Protein AF-A0ABD5SQG0-F1 (afdb_monomer_lite)

pLDDT: mean 81.78, std 10.84, range [42.0, 94.12]

Organism: NCBI:txid1930624

InterPro domains:
  IPR010879 Domain of unknown function DUF1508 [PF07411] (49-94)
  IPR010879 Domain of unknown function DUF1508 [PF07411] (221-265)
  IPR036913 YegP-like superfamily [SSF160113] (40-99)
  IPR036913 YegP-like superfamily [SSF160113] (99-151)
  IPR036913 YegP-like superfamily [SSF160113] (158-212)
  IPR036913 YegP-like superfamily [SSF160113] (220-271)

Sequence (294 aa):
DRDVVAASTEPHADAETATTAIERVRQQASEAELIEFENAAFQVYEADSGEWRWRLIDEDGNVLADSGEEHTSRGEAAEAMMTLKEQAPDAELLEIETAAFELFVNEDDEWGWRLIDESGKLVAEDPATHPTRGAARQAMNRLLEYLDSDVRTMDRAIFQTYATEDWHWRFVMPSGDTVAVDGEDHPTRDELVDGLDNVRDAAATARRSTIGDVSVQLYGNGEWHFRLLDRDRAEIADSTVSYSDREAATDGVDALTAHAPDAPIFAIEDAVIRLDGDGWSWELVDRDREVLAE

Structure (mmCIF, N/CA/C/O backbone):
data_AF-A0ABD5SQG0-F1
#
_entry.id   AF-A0ABD5SQG0-F1
#
loop_
_atom_site.group_PDB
_atom_site.id
_atom_site.type_symbol
_atom_site.label_atom_id
_atom_site.label_alt_id
_atom_site.label_comp_id
_atom_site.label_asym_id
_atom_site.label_entity_id
_atom_site.label_seq_id
_atom_site.pdbx_PDB_ins_code
_atom_site.Cartn_x
_atom_site.Cartn_y
_atom_site.Cartn_z
_atom_site.occupancy
_atom_site.B_iso_or_equiv
_atom_site.auth_seq_id
_atom_site.auth_comp_id
_atom_site.auth_asym_id
_atom_site.auth_atom_id
_atom_site.pdbx_PDB_model_num
ATOM 1 N N . ASP A 1 1 ? -39.134 -41.083 27.429 1.00 52.69 1 ASP A N 1
ATOM 2 C CA . ASP A 1 1 ? -37.936 -40.233 27.328 1.00 52.69 1 ASP A CA 1
ATOM 3 C C . ASP A 1 1 ? -37.284 -40.049 28.681 1.00 52.69 1 ASP A C 1
ATOM 5 O O . ASP A 1 1 ? -37.988 -40.072 29.685 1.00 52.69 1 ASP A O 1
ATOM 9 N N . ARG A 1 2 ? -35.953 -39.952 28.721 1.00 67.69 2 ARG A N 1
ATOM 10 C CA . ARG A 1 2 ? -35.208 -39.511 29.906 1.00 67.69 2 ARG A CA 1
ATOM 11 C C . ARG A 1 2 ? -34.741 -38.094 29.619 1.00 67.69 2 ARG A C 1
ATOM 13 O O . ARG A 1 2 ? -33.992 -37.913 28.666 1.00 67.69 2 ARG A O 1
ATOM 20 N N . ASP A 1 3 ? -35.208 -37.144 30.416 1.00 67.81 3 ASP A N 1
ATOM 21 C CA . ASP A 1 3 ? -34.791 -35.752 30.312 1.00 67.81 3 ASP A CA 1
ATOM 22 C C . ASP A 1 3 ? -33.579 -35.519 31.221 1.00 67.81 3 ASP A C 1
ATOM 24 O O . ASP A 1 3 ? -33.587 -35.915 32.393 1.00 67.81 3 ASP A O 1
ATOM 28 N N . VAL A 1 4 ? -32.502 -34.976 30.660 1.00 67.75 4 VAL A N 1
ATOM 29 C CA . VAL A 1 4 ? -31.249 -34.737 31.384 1.00 67.75 4 VAL A CA 1
ATOM 30 C C . VAL A 1 4 ? -31.318 -33.332 31.964 1.00 67.75 4 VAL A C 1
ATOM 32 O O . VAL A 1 4 ? -31.156 -32.355 31.248 1.00 67.75 4 VAL A O 1
ATOM 35 N N . VAL A 1 5 ? -31.554 -33.243 33.272 1.00 67.25 5 VAL A N 1
ATOM 36 C CA . VAL A 1 5 ? -31.735 -31.963 33.981 1.00 67.25 5 VAL A CA 1
ATOM 37 C C . VAL A 1 5 ? -30.421 -31.270 34.367 1.00 67.25 5 VAL A C 1
ATOM 39 O O . VAL A 1 5 ? -30.429 -30.085 34.672 1.00 67.25 5 VAL A O 1
ATOM 42 N N . ALA A 1 6 ? -29.301 -32.002 34.372 1.00 61.09 6 ALA A N 1
ATOM 43 C CA . ALA A 1 6 ? -27.949 -31.483 34.581 1.00 61.09 6 ALA A CA 1
ATOM 44 C C . ALA A 1 6 ? -26.910 -32.529 34.141 1.00 61.09 6 ALA A C 1
ATOM 46 O O . ALA A 1 6 ? -27.158 -33.736 34.237 1.00 61.09 6 ALA A O 1
ATOM 47 N N . ALA A 1 7 ? -25.740 -32.071 33.699 1.00 74.69 7 ALA A N 1
ATOM 48 C CA . ALA A 1 7 ? -24.591 -32.905 33.356 1.00 74.69 7 ALA A CA 1
ATOM 49 C C . ALA A 1 7 ? -23.310 -32.312 33.962 1.00 74.69 7 ALA A C 1
ATOM 51 O O . ALA A 1 7 ? -23.253 -31.114 34.230 1.00 74.69 7 ALA A O 1
ATOM 52 N N . SER A 1 8 ? -22.294 -33.150 34.183 1.00 73.19 8 SER A N 1
ATOM 53 C CA . SER A 1 8 ? -20.970 -32.664 34.588 1.00 73.19 8 SER A CA 1
ATOM 54 C C . SER A 1 8 ? -20.347 -31.829 33.467 1.00 73.19 8 SER A C 1
ATOM 56 O O . SER A 1 8 ? -20.465 -32.192 32.295 1.00 73.19 8 SER A O 1
ATOM 58 N N . THR A 1 9 ? -19.661 -30.746 33.826 1.00 76.06 9 THR A N 1
ATOM 59 C CA . THR A 1 9 ? -18.877 -29.912 32.900 1.00 76.06 9 THR A CA 1
ATOM 60 C C . THR A 1 9 ? -17.565 -30.573 32.482 1.00 76.06 9 THR A C 1
ATOM 62 O O . THR A 1 9 ? -16.958 -30.165 31.497 1.00 76.06 9 THR A O 1
ATOM 65 N N . GLU A 1 10 ? -17.136 -31.614 33.198 1.00 71.50 10 GLU A N 1
ATOM 66 C CA . GLU A 1 10 ? -15.884 -32.328 32.955 1.00 71.50 10 GLU A CA 1
ATOM 67 C C . GLU A 1 10 ? -16.042 -33.857 33.099 1.00 71.50 10 GLU A C 1
ATOM 69 O O . GLU A 1 10 ? -16.872 -34.343 33.879 1.00 71.50 10 GLU A O 1
ATOM 74 N N . PRO A 1 11 ? -15.265 -34.656 32.346 1.00 77.62 11 PRO A N 1
ATOM 75 C CA . PRO A 1 11 ? -15.256 -36.107 32.484 1.00 77.62 11 PRO A CA 1
ATOM 76 C C . PRO A 1 11 ? -14.489 -36.550 33.740 1.00 77.62 11 PRO A C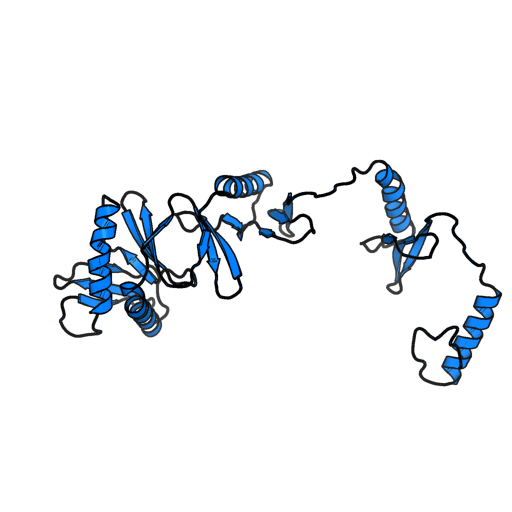 1
ATOM 78 O O . PRO A 1 11 ? -13.413 -36.042 34.038 1.00 77.62 11 PRO A O 1
ATOM 81 N N . HIS A 1 12 ? -14.998 -37.565 34.441 1.00 84.69 12 HIS A N 1
ATOM 82 C CA . HIS A 1 12 ? -14.337 -38.143 35.618 1.00 84.69 12 HIS A CA 1
ATOM 83 C C . HIS A 1 12 ? -13.641 -39.466 35.280 1.00 84.69 12 HIS A C 1
ATOM 85 O O . HIS A 1 12 ? -14.155 -40.264 34.495 1.00 84.69 12 HIS A O 1
ATOM 91 N N . ALA A 1 13 ? -12.481 -39.710 35.896 1.00 84.50 13 ALA A N 1
ATOM 92 C CA . ALA A 1 13 ? -11.639 -40.872 35.605 1.00 84.50 13 ALA A CA 1
ATOM 93 C C . ALA A 1 13 ? -12.260 -42.214 36.043 1.00 84.50 13 ALA A C 1
ATOM 95 O O . ALA A 1 13 ? -12.009 -43.245 35.417 1.00 84.50 13 ALA A O 1
ATOM 96 N N . ASP A 1 14 ? -13.083 -42.205 37.096 1.00 87.06 14 ASP A N 1
ATOM 97 C CA . ASP A 1 14 ? -13.726 -43.391 37.658 1.00 87.06 14 ASP A CA 1
ATOM 98 C C . ASP A 1 14 ? -15.042 -43.058 38.388 1.00 87.06 14 ASP A C 1
ATOM 100 O O . ASP A 1 14 ? -15.415 -41.900 38.601 1.00 87.06 14 ASP A O 1
ATOM 104 N N . ALA A 1 15 ? -15.778 -44.113 38.747 1.00 85.06 15 ALA A N 1
ATOM 105 C CA . ALA A 1 15 ? -17.083 -44.008 39.393 1.00 85.06 15 ALA A CA 1
ATOM 106 C C . ALA A 1 15 ? -17.014 -43.430 40.816 1.00 85.06 15 ALA A C 1
ATOM 108 O O . ALA A 1 15 ? -17.992 -42.838 41.274 1.00 85.06 15 ALA A O 1
ATOM 109 N N . GLU A 1 16 ? -15.891 -43.598 41.515 1.00 87.38 16 GLU A N 1
ATOM 110 C CA . GLU A 1 16 ? -15.698 -43.062 42.863 1.00 87.38 16 GLU A CA 1
ATOM 111 C C . GLU A 1 16 ? -15.591 -41.535 42.796 1.00 87.38 16 GLU A C 1
ATOM 113 O O . GLU A 1 16 ? -16.371 -40.837 43.442 1.00 87.38 16 GLU A O 1
ATOM 118 N N . THR A 1 17 ? -14.753 -41.026 41.891 1.00 82.56 17 THR A N 1
ATOM 119 C CA . THR A 1 17 ? -14.593 -39.595 41.597 1.00 82.56 17 THR A CA 1
ATOM 120 C C . THR A 1 17 ? -15.914 -38.952 41.170 1.00 82.56 17 THR A C 1
ATOM 122 O O . THR A 1 17 ? -16.293 -37.900 41.687 1.00 82.56 17 THR A O 1
ATOM 125 N N . ALA A 1 18 ? -16.665 -39.608 40.277 1.00 83.50 18 ALA A N 1
ATOM 126 C CA . ALA A 1 18 ? -17.986 -39.133 39.867 1.00 83.50 18 ALA A CA 1
ATOM 127 C C . ALA A 1 18 ? -18.987 -39.106 41.038 1.00 83.50 18 ALA A C 1
ATOM 129 O O . ALA A 1 18 ? -19.800 -38.189 41.143 1.00 83.50 18 ALA A O 1
ATOM 130 N N . THR A 1 19 ? -18.923 -40.085 41.946 1.00 86.00 19 THR A N 1
ATOM 131 C CA . THR A 1 19 ? -19.791 -40.129 43.133 1.00 86.00 19 THR A CA 1
ATOM 132 C C . THR A 1 19 ? -19.466 -38.986 44.091 1.00 86.00 19 THR A C 1
ATOM 134 O O . THR A 1 19 ? -20.381 -38.297 44.537 1.00 86.00 19 THR A O 1
ATOM 137 N N . THR A 1 20 ? -18.183 -38.712 44.340 1.00 83.12 20 THR A N 1
ATOM 138 C CA . THR A 1 20 ? -17.747 -37.567 45.153 1.00 83.12 20 THR A CA 1
ATOM 139 C C . THR A 1 20 ? -18.192 -36.235 44.547 1.00 83.12 20 THR A C 1
ATOM 141 O O . THR A 1 20 ? -18.667 -35.362 45.275 1.00 83.12 20 THR A O 1
ATOM 144 N N . ALA A 1 21 ? -18.105 -36.077 43.222 1.00 74.44 21 ALA A N 1
ATOM 145 C CA . ALA A 1 21 ? -18.602 -34.885 42.535 1.00 74.44 21 ALA A CA 1
ATOM 146 C C . ALA A 1 21 ? -20.120 -34.706 42.733 1.00 74.44 21 ALA A C 1
ATOM 148 O O . ALA A 1 21 ? -20.575 -33.614 43.073 1.00 74.44 21 ALA A O 1
ATOM 149 N N . ILE A 1 22 ? -20.905 -35.784 42.618 1.00 84.69 22 ILE A N 1
ATOM 150 C CA . ILE A 1 22 ? -22.359 -35.755 42.851 1.00 84.69 22 ILE A CA 1
ATOM 151 C C . ILE A 1 22 ? -22.694 -35.428 44.312 1.00 84.69 22 ILE A C 1
ATOM 153 O O . ILE A 1 22 ? -23.625 -34.664 44.567 1.00 84.69 22 ILE A O 1
ATOM 157 N N . GLU A 1 23 ? -21.972 -35.994 45.281 1.00 80.25 23 GLU A N 1
ATOM 158 C CA . GLU A 1 23 ? -22.171 -35.692 46.705 1.00 80.25 23 GLU A CA 1
ATOM 159 C C . GLU A 1 23 ? -21.879 -34.223 47.014 1.00 80.25 23 GLU A C 1
ATOM 161 O O . GLU A 1 23 ? -22.656 -33.581 47.722 1.00 80.25 23 GLU A O 1
ATOM 166 N N . ARG A 1 24 ? -20.831 -33.663 46.401 1.00 76.06 24 ARG A N 1
ATOM 167 C CA . ARG A 1 24 ? -20.507 -32.238 46.500 1.00 76.06 24 ARG A CA 1
ATOM 168 C C . ARG A 1 24 ? -21.602 -31.363 45.905 1.00 76.06 24 ARG A C 1
ATOM 170 O O . ARG A 1 24 ? -22.041 -30.435 46.575 1.00 76.06 24 ARG A O 1
ATOM 177 N N . VAL A 1 25 ? -22.088 -31.685 44.704 1.00 77.94 25 VAL A N 1
ATOM 178 C CA . VAL A 1 25 ? -23.214 -30.971 44.075 1.00 77.94 25 VAL A CA 1
ATOM 179 C C . VAL A 1 25 ? -24.453 -31.041 44.961 1.00 77.94 25 VAL A C 1
ATOM 181 O O . VAL A 1 25 ? -25.106 -30.027 45.164 1.00 77.94 25 VAL A O 1
ATOM 184 N N . ARG A 1 26 ? -24.771 -32.204 45.544 1.00 75.44 26 ARG A N 1
ATOM 185 C CA . ARG A 1 26 ? -25.915 -32.352 46.459 1.00 75.44 26 ARG A CA 1
ATOM 186 C C . ARG A 1 26 ? -25.784 -31.491 47.707 1.00 75.44 26 ARG A C 1
ATOM 188 O O . ARG A 1 26 ? -26.764 -30.865 48.099 1.00 75.44 26 ARG A O 1
ATOM 195 N N . GLN A 1 27 ? -24.606 -31.475 48.323 1.00 72.75 27 GLN A N 1
ATOM 196 C CA . GLN A 1 27 ? -24.354 -30.665 49.509 1.00 72.75 27 GLN A CA 1
ATOM 197 C C . GLN A 1 27 ? -24.426 -29.173 49.174 1.00 72.75 27 GLN A C 1
ATOM 199 O O . GLN A 1 27 ? -25.203 -28.444 49.785 1.00 72.75 27 GLN A O 1
ATOM 204 N N . GLN A 1 28 ? -23.702 -28.739 48.142 1.00 74.38 28 GLN A N 1
ATOM 205 C CA . GLN A 1 28 ? -23.654 -27.336 47.742 1.00 74.38 28 GLN A CA 1
ATOM 206 C C . GLN A 1 28 ? -25.001 -26.833 47.229 1.00 74.38 28 GLN A C 1
ATOM 208 O O . GLN A 1 28 ? -25.420 -25.764 47.638 1.00 74.38 28 GLN A O 1
ATOM 213 N N . ALA A 1 29 ? -25.734 -27.603 46.422 1.00 71.81 29 ALA A N 1
ATOM 214 C CA . ALA A 1 29 ? -27.063 -27.207 45.950 1.00 71.81 29 ALA A CA 1
ATOM 215 C C . ALA A 1 29 ? -28.089 -27.097 47.089 1.00 71.81 29 ALA A C 1
ATOM 217 O O . ALA A 1 29 ? -29.038 -26.329 46.976 1.00 71.81 29 ALA A O 1
ATOM 218 N N . SER A 1 30 ? -27.915 -27.847 48.185 1.00 69.56 30 SER A N 1
ATOM 219 C CA . SER A 1 30 ? -28.782 -27.724 49.365 1.00 69.56 30 SER A CA 1
ATOM 220 C C . SER A 1 30 ? -28.483 -26.490 50.223 1.00 69.56 30 SER A C 1
ATOM 222 O O . SER A 1 30 ? -29.343 -26.058 50.986 1.00 69.56 30 SER A O 1
ATOM 224 N N . GLU A 1 31 ? -27.277 -25.936 50.089 1.00 64.69 31 GLU A N 1
ATOM 225 C CA . GLU A 1 31 ? -26.786 -24.764 50.824 1.00 64.69 31 GLU A CA 1
ATOM 226 C C . GLU A 1 31 ? -26.733 -23.501 49.947 1.00 64.69 31 GLU A C 1
ATOM 228 O O . GLU A 1 31 ? -26.545 -22.402 50.464 1.00 64.69 31 GLU A O 1
ATOM 233 N N . ALA A 1 32 ? -26.889 -23.647 48.630 1.00 57.84 32 ALA A N 1
ATOM 234 C CA . ALA A 1 32 ? -26.825 -22.557 47.674 1.00 57.84 32 ALA A CA 1
ATOM 235 C C . ALA A 1 32 ? -28.061 -21.666 47.807 1.00 57.84 32 ALA A C 1
ATOM 237 O O . ALA A 1 32 ? -29.196 -22.103 47.605 1.00 57.84 32 ALA A O 1
ATOM 238 N N . GLU A 1 33 ? -27.830 -20.393 48.105 1.00 48.34 33 GLU A N 1
ATOM 239 C CA . GLU A 1 33 ? -28.838 -19.364 47.901 1.00 48.34 33 GLU A CA 1
ATOM 240 C C . GLU A 1 33 ? -28.990 -19.130 46.395 1.00 48.34 33 GLU A C 1
ATOM 242 O O . GLU A 1 33 ? -28.000 -18.983 45.673 1.00 48.34 33 GLU A O 1
ATOM 247 N N . LEU A 1 34 ? -30.235 -19.129 45.914 1.00 51.44 34 LEU A N 1
ATOM 248 C CA . LEU A 1 34 ? -30.529 -18.708 44.552 1.00 51.44 34 LEU A CA 1
ATOM 249 C C . LEU A 1 34 ? -30.210 -17.213 44.457 1.00 51.44 34 LEU A C 1
ATOM 251 O O . LEU A 1 34 ? -30.861 -16.395 45.105 1.00 51.44 34 LEU A O 1
ATOM 255 N N . ILE A 1 35 ? -29.189 -16.870 43.676 1.00 55.97 35 ILE A N 1
ATOM 256 C CA . ILE A 1 35 ? -28.840 -15.481 43.402 1.00 55.97 35 ILE A CA 1
ATOM 257 C C . ILE A 1 35 ? -29.661 -15.042 42.188 1.00 55.97 35 ILE A C 1
ATOM 259 O O . ILE A 1 35 ? -29.246 -15.238 41.051 1.00 55.97 35 ILE A O 1
ATOM 263 N N . GLU A 1 36 ? -30.850 -14.498 42.441 1.00 53.56 36 GLU A N 1
ATOM 264 C CA . GLU A 1 36 ? -31.626 -13.754 41.445 1.00 53.56 36 GLU A CA 1
ATOM 265 C C . GLU A 1 36 ? -31.215 -12.284 41.529 1.00 53.56 36 GLU A C 1
ATOM 267 O O . GLU A 1 36 ? -31.357 -11.643 42.575 1.00 53.56 36 GLU A O 1
ATOM 272 N N . PHE A 1 37 ? -30.672 -11.747 40.440 1.00 57.97 37 PHE A N 1
ATOM 273 C CA . PHE A 1 37 ? -30.398 -10.322 40.342 1.00 57.97 37 PHE A CA 1
ATOM 274 C C . PHE A 1 37 ? -31.592 -9.639 39.675 1.00 57.97 37 PHE A C 1
ATOM 276 O O . PHE A 1 37 ? -31.929 -9.959 38.545 1.00 57.97 37 PHE A O 1
ATOM 283 N N . GLU A 1 38 ? -32.220 -8.669 40.345 1.00 61.44 38 GLU A N 1
ATOM 284 C CA . GLU A 1 38 ? -33.272 -7.844 39.720 1.00 61.44 38 GLU A CA 1
ATOM 285 C C . GLU A 1 38 ? -32.702 -6.828 38.706 1.00 61.44 38 GLU A C 1
ATOM 287 O O . GLU A 1 38 ? -33.460 -6.121 38.053 1.00 61.44 38 GLU A O 1
ATOM 292 N N . ASN A 1 39 ? -31.372 -6.674 38.651 1.00 73.81 39 ASN A N 1
ATOM 293 C CA . ASN A 1 39 ? -30.641 -5.758 37.772 1.00 73.81 39 ASN A CA 1
ATOM 294 C C . ASN A 1 39 ? -29.229 -6.302 37.519 1.00 73.81 39 ASN A C 1
ATOM 296 O O . ASN A 1 39 ? -28.702 -7.034 38.354 1.00 73.81 39 ASN A O 1
ATOM 300 N N . ALA A 1 40 ? -28.570 -5.856 36.446 1.00 78.94 40 ALA A N 1
ATOM 301 C CA . ALA A 1 40 ? -27.182 -6.225 36.179 1.00 78.94 40 ALA A CA 1
ATOM 302 C C . ALA A 1 40 ? -26.249 -5.939 37.377 1.00 78.94 40 ALA A C 1
ATOM 304 O O . ALA A 1 40 ? -26.355 -4.903 38.046 1.00 78.94 40 ALA A O 1
ATOM 305 N N . ALA A 1 41 ? -25.319 -6.855 37.640 1.00 83.19 41 ALA A N 1
ATOM 306 C CA . ALA A 1 41 ? -24.442 -6.832 38.802 1.00 83.19 41 ALA A CA 1
ATOM 307 C C . ALA A 1 41 ? -22.977 -7.050 38.417 1.00 83.19 41 ALA A C 1
ATOM 309 O O . ALA A 1 41 ? -22.640 -7.891 37.584 1.00 83.19 41 ALA A O 1
ATOM 310 N N . PHE A 1 42 ? -22.085 -6.313 39.077 1.00 87.44 42 PHE A N 1
ATOM 311 C CA . PHE A 1 42 ? -20.655 -6.569 38.978 1.00 87.44 42 PHE A CA 1
ATOM 312 C C . PHE A 1 42 ? -20.243 -7.703 39.916 1.00 87.44 42 PHE A C 1
ATOM 314 O O . PHE A 1 42 ? -20.554 -7.686 41.110 1.00 87.44 42 PHE A O 1
ATOM 321 N N . GLN A 1 43 ? -19.468 -8.646 39.391 1.00 88.44 43 GLN A N 1
ATOM 322 C CA . GLN A 1 43 ? -18.808 -9.693 40.152 1.00 88.44 43 GLN A CA 1
ATOM 323 C C . GLN A 1 43 ? -17.296 -9.533 40.044 1.00 88.44 43 GLN A C 1
ATOM 325 O O . GLN A 1 43 ? -16.746 -9.606 38.952 1.00 88.44 43 GLN A O 1
ATOM 330 N N . VAL A 1 44 ? -16.625 -9.402 41.189 1.00 90.56 44 VAL A N 1
ATOM 331 C CA . VAL A 1 44 ? -15.166 -9.538 41.297 1.00 90.56 44 VAL A CA 1
ATOM 332 C C . VAL A 1 44 ? -14.859 -10.956 41.764 1.00 90.56 44 VAL A C 1
ATOM 334 O O . VAL A 1 44 ? -15.398 -11.392 42.786 1.00 90.56 44 VAL A O 1
ATOM 337 N N . TYR A 1 45 ? -14.016 -11.674 41.032 1.00 88.88 45 TYR A N 1
ATOM 338 C CA . TYR A 1 45 ? -13.688 -13.071 41.295 1.00 88.88 45 TYR A CA 1
ATOM 339 C C . TYR A 1 45 ? -12.208 -13.356 41.029 1.00 88.88 45 TYR A C 1
ATOM 341 O O . TYR A 1 45 ? -11.526 -12.598 40.343 1.00 88.88 45 TYR A O 1
ATOM 349 N N . GLU A 1 46 ? -11.722 -14.445 41.612 1.00 92.06 46 GLU A N 1
ATOM 350 C CA . GLU A 1 46 ? -10.406 -15.004 41.317 1.00 92.06 46 GLU A CA 1
ATOM 351 C C . GLU A 1 46 ? -10.585 -16.040 40.203 1.00 92.06 46 GLU A C 1
ATOM 353 O O . GLU A 1 46 ? -11.413 -16.947 40.328 1.00 92.06 46 GLU A O 1
ATOM 358 N N . ALA A 1 47 ? -9.884 -15.853 39.089 1.00 88.19 47 ALA A N 1
ATOM 359 C CA . ALA A 1 47 ? -9.876 -16.783 37.972 1.00 88.19 47 ALA A CA 1
ATOM 360 C C . ALA A 1 47 ? -9.042 -18.027 38.310 1.00 88.19 47 ALA A C 1
ATOM 362 O O . ALA A 1 47 ? -8.220 -18.013 39.226 1.00 88.19 47 ALA A O 1
ATOM 363 N N . ASP A 1 48 ? -9.189 -19.089 37.517 1.00 81.62 48 ASP A N 1
ATOM 364 C CA . ASP A 1 48 ? -8.418 -20.327 37.706 1.00 81.62 48 ASP A CA 1
ATOM 365 C C . ASP A 1 48 ? -6.892 -20.114 37.587 1.00 81.62 48 ASP A C 1
ATOM 367 O O . ASP A 1 48 ? -6.114 -20.929 38.085 1.00 81.62 48 ASP A O 1
ATOM 371 N N . SER A 1 49 ? -6.454 -19.009 36.967 1.00 81.94 49 SER A N 1
ATOM 372 C CA . SER A 1 49 ? -5.048 -18.585 36.905 1.00 81.94 49 SER A CA 1
ATOM 373 C C . SER A 1 49 ? -4.495 -18.046 38.234 1.00 81.94 49 SER A C 1
ATOM 375 O O . SER A 1 49 ? -3.283 -17.882 38.360 1.00 81.94 49 SER A O 1
ATOM 377 N N . GLY A 1 50 ? -5.350 -17.796 39.233 1.00 84.81 50 GLY A N 1
ATOM 378 C CA . GLY A 1 50 ? -4.995 -17.140 40.498 1.00 84.81 50 GLY A CA 1
ATOM 379 C C . GLY A 1 50 ? -5.021 -15.609 40.436 1.00 84.81 50 GLY A C 1
ATOM 380 O O . GLY A 1 50 ? -4.644 -14.940 41.398 1.00 84.81 50 GLY A O 1
ATOM 381 N N . GLU A 1 51 ? -5.459 -15.044 39.313 1.00 90.88 51 GLU A N 1
ATOM 382 C CA . GLU A 1 51 ? -5.557 -13.600 39.115 1.00 90.88 51 GLU A CA 1
ATOM 383 C C . GLU A 1 51 ? -6.971 -13.088 39.323 1.00 90.88 51 GLU A C 1
ATOM 385 O O . GLU A 1 51 ? -7.962 -13.806 39.175 1.00 90.88 51 GLU A O 1
ATOM 390 N N . TRP A 1 52 ? -7.071 -11.812 39.675 1.00 92.25 52 TRP A N 1
ATOM 391 C CA . TRP A 1 52 ? -8.344 -11.176 39.952 1.00 92.25 52 TRP A CA 1
ATOM 392 C C . TRP A 1 52 ? -8.917 -10.565 38.686 1.00 92.25 52 TRP A C 1
ATOM 394 O O . TRP A 1 52 ? -8.238 -9.848 37.956 1.00 92.25 52 TRP A O 1
ATOM 404 N N . ARG A 1 53 ? -10.197 -10.828 38.448 1.00 90.75 53 ARG A N 1
ATOM 405 C CA . ARG A 1 53 ? -10.956 -10.281 37.325 1.00 90.75 53 ARG A CA 1
ATOM 406 C C . ARG A 1 53 ? -12.298 -9.766 37.814 1.00 90.75 53 ARG A C 1
ATOM 408 O O . ARG A 1 53 ? -12.787 -10.146 38.884 1.00 90.75 53 ARG A O 1
ATOM 415 N N . TRP A 1 54 ? -12.911 -8.897 37.024 1.00 92.44 54 TRP A N 1
ATOM 416 C CA . TRP A 1 54 ? -14.292 -8.484 37.234 1.00 92.44 54 TRP A CA 1
ATOM 417 C C . TRP A 1 54 ? -15.123 -8.769 35.983 1.00 92.44 54 TRP A C 1
ATOM 419 O O . TRP A 1 54 ? -14.595 -8.862 34.879 1.00 92.44 54 TRP A O 1
ATOM 429 N N . ARG A 1 55 ? -16.429 -8.962 36.161 1.00 89.88 55 ARG A N 1
ATOM 430 C CA . ARG A 1 55 ? -17.401 -9.062 35.067 1.00 89.88 55 ARG A CA 1
ATOM 431 C C . ARG A 1 55 ? -18.718 -8.403 35.442 1.00 89.88 55 ARG A C 1
ATOM 433 O O . ARG A 1 55 ? -19.105 -8.442 36.609 1.00 89.88 55 ARG A O 1
ATOM 440 N N . LEU A 1 56 ? -19.391 -7.807 34.469 1.00 87.06 56 LEU A N 1
ATOM 441 C CA . LEU A 1 56 ? -20.769 -7.343 34.574 1.00 87.06 56 LEU A CA 1
ATOM 442 C C . LEU A 1 56 ? -21.684 -8.451 34.059 1.00 87.06 56 LEU A C 1
ATOM 444 O O . LEU A 1 56 ? -21.506 -8.925 32.940 1.00 87.06 56 LEU A O 1
ATOM 448 N N . ILE A 1 57 ? -22.641 -8.862 34.878 1.00 84.06 57 ILE A N 1
ATOM 449 C CA . ILE A 1 57 ? -23.565 -9.955 34.579 1.00 84.06 57 ILE A CA 1
ATOM 450 C C . ILE A 1 57 ? -24.981 -9.388 34.559 1.00 84.06 57 ILE A C 1
ATOM 452 O O . ILE A 1 57 ? -25.316 -8.604 35.446 1.00 84.06 57 ILE A O 1
ATOM 456 N N . ASP A 1 58 ? -25.790 -9.746 33.566 1.00 81.62 58 ASP A N 1
ATOM 457 C CA . ASP A 1 58 ? -27.211 -9.393 33.535 1.00 81.62 58 ASP A CA 1
ATOM 458 C C . ASP A 1 58 ? -28.061 -10.260 34.486 1.00 81.62 58 ASP A C 1
ATOM 460 O O . ASP A 1 58 ? -27.554 -11.102 35.231 1.00 81.62 58 ASP A O 1
ATOM 464 N N . GLU A 1 59 ? -29.371 -10.017 34.490 1.00 79.69 59 GLU A N 1
ATOM 465 C CA . GLU A 1 59 ? -30.346 -10.753 35.307 1.00 79.69 59 GLU A CA 1
ATOM 466 C C . GLU A 1 59 ? -30.486 -12.236 34.921 1.00 79.69 59 GLU A C 1
ATOM 468 O O . GLU A 1 59 ? -30.789 -13.066 35.779 1.00 79.69 59 GLU A O 1
ATOM 473 N N . ASP A 1 60 ? -30.197 -12.579 33.663 1.00 73.31 60 ASP A N 1
ATOM 474 C CA . ASP A 1 60 ? -30.243 -13.942 33.125 1.00 73.31 60 ASP A CA 1
ATOM 475 C C . ASP A 1 60 ? -28.922 -14.707 33.346 1.00 73.31 60 ASP A C 1
ATOM 477 O O . ASP A 1 60 ? -28.820 -15.902 33.049 1.00 73.31 60 ASP A O 1
ATOM 481 N N . GLY A 1 61 ? -27.899 -14.040 33.889 1.00 74.88 61 GLY A N 1
ATOM 482 C CA . GLY A 1 61 ? -26.579 -14.614 34.123 1.00 74.88 61 GLY A CA 1
ATOM 483 C C . GLY A 1 61 ? -25.612 -14.484 32.940 1.00 74.88 61 GLY A C 1
ATOM 484 O O . GLY A 1 61 ? -24.515 -15.049 33.000 1.00 74.88 61 GLY A O 1
ATOM 485 N N . ASN A 1 62 ? -25.969 -13.756 31.878 1.00 75.94 62 ASN A N 1
ATOM 486 C CA . ASN A 1 62 ? -25.073 -13.499 30.754 1.00 75.94 62 ASN A CA 1
ATOM 487 C C . ASN A 1 62 ? -24.027 -12.454 31.131 1.00 75.94 62 ASN A C 1
ATOM 489 O O . ASN A 1 62 ? -24.313 -11.453 31.785 1.00 75.94 62 ASN A O 1
ATOM 493 N N . VAL A 1 63 ? -22.799 -12.665 30.667 1.00 82.88 63 VAL A N 1
ATOM 494 C CA . VAL A 1 63 ? -21.722 -11.689 30.831 1.00 82.88 63 VAL A CA 1
ATOM 495 C C . VAL A 1 63 ? -21.891 -10.585 29.787 1.00 82.88 63 VAL A C 1
ATOM 497 O O . VAL A 1 63 ? -21.802 -10.852 28.593 1.00 82.88 63 VAL A O 1
ATOM 500 N N . LEU A 1 64 ? -22.131 -9.355 30.244 1.00 80.06 64 LEU A N 1
ATOM 501 C CA . LEU A 1 64 ? -22.267 -8.159 29.405 1.00 80.06 64 LEU A CA 1
ATOM 502 C C . LEU A 1 64 ? -20.924 -7.464 29.145 1.00 80.06 64 LEU A C 1
ATOM 504 O O . LEU A 1 64 ? -20.748 -6.829 28.112 1.00 80.06 64 LEU A O 1
ATOM 508 N N . ALA A 1 65 ? -20.000 -7.554 30.103 1.00 82.50 65 ALA A N 1
ATOM 509 C CA . ALA A 1 65 ? -18.649 -7.009 30.014 1.00 82.50 65 ALA A CA 1
ATOM 510 C C . ALA A 1 65 ? -17.714 -7.759 30.972 1.00 82.50 65 ALA A C 1
ATOM 512 O O . ALA A 1 65 ? -18.160 -8.264 32.006 1.00 82.50 65 ALA A O 1
ATOM 513 N N . ASP A 1 66 ? -16.421 -7.788 30.668 1.00 89.81 66 ASP A N 1
ATOM 514 C CA . ASP A 1 66 ? -15.373 -8.313 31.544 1.00 89.81 66 ASP A CA 1
ATOM 515 C C . ASP A 1 66 ? -14.205 -7.326 31.669 1.00 89.81 66 ASP A C 1
ATOM 517 O O . ASP A 1 66 ? -14.206 -6.271 31.034 1.00 89.81 66 ASP A O 1
ATOM 521 N N . SER A 1 67 ? -13.246 -7.639 32.542 1.00 83.94 67 SER A N 1
ATOM 522 C CA . SER A 1 67 ? -12.129 -6.748 32.847 1.00 83.94 67 SER A CA 1
ATOM 523 C C . SER A 1 67 ? -11.177 -6.494 31.687 1.00 83.94 67 SER A C 1
ATOM 525 O O . SER A 1 67 ? -10.436 -5.519 31.768 1.00 83.94 67 SER A O 1
ATOM 527 N N . GLY A 1 68 ? -11.152 -7.338 30.648 1.00 79.31 68 GLY A N 1
ATOM 528 C CA . GLY A 1 68 ? -10.193 -7.292 29.536 1.00 79.31 68 GLY A CA 1
ATOM 529 C C . GLY A 1 68 ? -8.734 -7.567 29.932 1.00 79.31 68 GLY A C 1
ATOM 530 O O . GLY A 1 68 ? -7.959 -8.079 29.131 1.00 79.31 68 GLY A O 1
ATOM 531 N N . GLU A 1 69 ? -8.377 -7.282 31.182 1.00 76.88 69 GLU A N 1
ATOM 532 C CA . GLU A 1 69 ? -7.042 -7.357 31.757 1.00 76.88 69 GLU A CA 1
ATOM 533 C C . GLU A 1 69 ? -7.056 -8.172 33.061 1.00 76.88 69 GLU A C 1
ATOM 535 O O . GLU A 1 69 ? -8.097 -8.370 33.707 1.00 76.88 69 GLU A O 1
ATOM 540 N N . GLU A 1 70 ? -5.883 -8.672 33.439 1.00 87.44 70 GLU A N 1
ATOM 541 C CA . GLU A 1 70 ? -5.639 -9.419 34.672 1.00 87.44 70 GLU A CA 1
ATOM 542 C C . GLU A 1 70 ? -5.187 -8.465 35.785 1.00 87.44 70 GLU A C 1
ATOM 544 O O . GLU A 1 70 ? -4.368 -7.577 35.557 1.00 87.44 70 GLU A O 1
ATOM 549 N N . HIS A 1 71 ? -5.703 -8.647 37.006 1.00 89.94 71 HIS A N 1
ATOM 550 C CA . HIS A 1 71 ? -5.318 -7.830 38.158 1.00 89.94 71 HIS A CA 1
ATOM 551 C C . HIS A 1 71 ? -4.612 -8.656 39.231 1.00 89.94 71 HIS A C 1
ATOM 553 O O . HIS A 1 71 ? -5.015 -9.769 39.583 1.00 89.94 71 HIS A O 1
ATOM 559 N N . THR A 1 72 ? -3.590 -8.057 39.838 1.00 88.12 72 THR A N 1
ATOM 560 C CA . THR A 1 72 ? -2.745 -8.718 40.842 1.00 88.12 72 THR A CA 1
ATOM 561 C C . THR A 1 72 ? -3.429 -8.848 42.201 1.00 88.12 72 THR A C 1
ATOM 563 O O . THR A 1 72 ? -2.992 -9.611 43.065 1.00 88.12 72 THR A O 1
ATOM 566 N N . SER A 1 73 ? -4.517 -8.103 42.421 1.00 90.69 73 SER A N 1
ATOM 567 C CA . SER A 1 73 ? -5.281 -8.152 43.661 1.00 90.69 73 SER A CA 1
ATOM 568 C C . SER A 1 73 ? -6.766 -7.868 43.459 1.00 90.69 73 SER A C 1
ATOM 570 O O . SER A 1 73 ? -7.182 -7.147 42.553 1.00 90.69 73 SER A O 1
ATOM 572 N N . ARG A 1 74 ? -7.577 -8.358 44.402 1.00 89.94 74 ARG A N 1
ATOM 573 C CA . ARG A 1 74 ? -9.010 -8.045 44.475 1.00 89.94 74 ARG A CA 1
ATOM 574 C C . ARG A 1 74 ? -9.287 -6.542 44.526 1.00 89.94 74 ARG A C 1
ATOM 576 O O . ARG A 1 74 ? -10.309 -6.101 44.014 1.00 89.94 74 ARG A O 1
ATOM 583 N N . GLY A 1 75 ? -8.424 -5.788 45.211 1.00 88.75 75 GLY A N 1
ATOM 584 C CA . GLY A 1 75 ? -8.569 -4.340 45.362 1.00 88.75 75 GLY A CA 1
ATOM 585 C C . GLY A 1 75 ? -8.413 -3.627 44.025 1.00 88.75 75 GLY A C 1
ATOM 586 O O . GLY A 1 75 ? -9.268 -2.831 43.666 1.00 88.75 75 GLY A O 1
ATOM 587 N N . GLU A 1 76 ? -7.392 -4.003 43.261 1.00 86.06 76 GLU A N 1
ATOM 588 C CA . GLU A 1 76 ? -7.118 -3.466 41.927 1.00 86.06 76 GLU A CA 1
ATOM 589 C C . GLU A 1 76 ? -8.258 -3.776 40.943 1.00 86.06 76 GLU A C 1
ATOM 591 O O . GLU A 1 76 ? -8.784 -2.870 40.300 1.00 86.06 76 GLU A O 1
ATOM 596 N N . ALA A 1 77 ? -8.747 -5.022 40.923 1.00 88.19 77 ALA A N 1
ATOM 597 C CA . ALA A 1 77 ? -9.917 -5.385 40.120 1.00 88.19 77 ALA A CA 1
ATOM 598 C C . ALA A 1 77 ? -11.178 -4.599 40.522 1.00 88.19 77 ALA A C 1
ATOM 600 O O . ALA A 1 77 ? -11.985 -4.222 39.672 1.00 88.19 77 ALA A O 1
ATOM 601 N N . ALA A 1 78 ? -11.363 -4.339 41.819 1.00 87.56 78 ALA A N 1
ATOM 602 C CA . ALA A 1 78 ? -12.483 -3.543 42.306 1.00 87.56 78 ALA A CA 1
ATOM 603 C C . ALA A 1 78 ? -12.346 -2.054 41.945 1.00 87.56 78 ALA A C 1
ATOM 605 O O . ALA A 1 78 ? -13.354 -1.422 41.642 1.00 87.56 78 ALA A O 1
ATOM 606 N N . GLU A 1 79 ? -11.138 -1.492 41.948 1.00 88.31 79 GLU A N 1
ATOM 607 C CA . GLU A 1 79 ? -10.882 -0.107 41.529 1.00 88.31 79 GLU A CA 1
ATOM 608 C C . GLU A 1 79 ? -11.124 0.085 40.026 1.00 88.31 79 GLU A C 1
ATOM 610 O O . GLU A 1 79 ? -11.781 1.051 39.630 1.00 88.31 79 GLU A O 1
ATOM 615 N N . ALA A 1 80 ? -10.692 -0.864 39.191 1.00 83.25 80 ALA A N 1
ATOM 616 C CA . ALA A 1 80 ? -10.977 -0.856 37.755 1.00 83.25 80 ALA A CA 1
ATOM 617 C C . ALA A 1 80 ? -12.492 -0.932 37.479 1.00 83.25 80 ALA A C 1
ATOM 619 O O . ALA A 1 80 ? -13.047 -0.120 36.737 1.00 83.25 80 ALA A O 1
ATOM 620 N N . MET A 1 81 ? -13.191 -1.838 38.168 1.00 87.81 81 MET A N 1
ATOM 621 C CA . MET A 1 81 ? -14.652 -1.944 38.132 1.00 87.81 81 MET A CA 1
ATOM 622 C C . MET A 1 81 ? -15.348 -0.646 38.586 1.00 87.81 81 MET A C 1
ATOM 624 O O . MET A 1 81 ? -16.315 -0.212 37.958 1.00 87.81 81 MET A O 1
ATOM 628 N N . MET A 1 82 ? -14.891 -0.018 39.679 1.00 86.12 82 MET A N 1
ATOM 629 C CA . MET A 1 82 ? -15.446 1.259 40.156 1.00 86.12 82 MET A CA 1
ATOM 630 C C . MET A 1 82 ? -15.239 2.372 39.132 1.00 86.12 82 MET A C 1
ATOM 632 O O . MET A 1 82 ? -16.173 3.128 38.880 1.00 86.12 82 MET A O 1
ATOM 636 N N . THR A 1 83 ? -14.070 2.415 38.494 1.00 84.38 83 THR A N 1
ATOM 637 C CA . THR A 1 83 ? -13.776 3.366 37.418 1.00 84.38 83 THR A CA 1
ATOM 638 C C . THR A 1 83 ? -14.780 3.223 36.279 1.00 84.38 83 THR A C 1
ATOM 640 O O . THR A 1 83 ? -15.398 4.211 35.890 1.00 84.38 83 THR A O 1
ATOM 643 N N . LEU A 1 84 ? -15.025 2.001 35.792 1.00 80.44 84 LEU A N 1
ATOM 644 C CA . LEU A 1 84 ? -16.028 1.778 34.749 1.00 80.44 84 LEU A CA 1
ATOM 645 C C . LEU A 1 84 ? -17.427 2.197 35.215 1.00 80.44 84 LEU A C 1
ATOM 647 O O . LEU A 1 84 ? -18.139 2.870 34.483 1.00 80.44 84 LEU A O 1
ATOM 651 N N . LYS A 1 85 ? -17.823 1.847 36.442 1.00 80.38 85 LYS A N 1
ATOM 652 C CA . LYS A 1 85 ? -19.133 2.219 36.994 1.00 80.38 85 LYS A CA 1
ATOM 653 C C . LYS A 1 85 ? -19.333 3.737 37.082 1.00 80.38 85 LYS A C 1
ATOM 655 O O . LYS A 1 85 ? -20.457 4.204 36.915 1.00 80.38 85 LYS A O 1
ATOM 660 N N . GLU A 1 86 ? -18.276 4.483 37.387 1.00 82.88 86 GLU A N 1
ATOM 661 C CA . GLU A 1 86 ? -18.306 5.943 37.499 1.00 82.88 86 GLU A CA 1
ATOM 662 C C . GLU A 1 86 ? -18.263 6.634 36.136 1.00 82.88 86 GLU A C 1
ATOM 664 O O . GLU A 1 86 ? -18.966 7.619 35.946 1.00 82.88 86 GLU A O 1
ATOM 669 N N . GLN A 1 87 ? -17.474 6.117 35.192 1.00 78.50 87 GLN A N 1
ATOM 670 C CA . GLN A 1 87 ? -17.258 6.750 33.889 1.00 78.50 87 GLN A CA 1
ATOM 671 C C . GLN A 1 87 ? -18.287 6.324 32.836 1.00 78.50 87 GLN A C 1
ATOM 673 O O . GLN A 1 87 ? -18.652 7.132 31.993 1.00 78.50 87 GLN A O 1
ATOM 678 N N . ALA A 1 88 ? -18.784 5.083 32.871 1.00 74.75 88 ALA A N 1
ATOM 679 C CA . ALA A 1 88 ? -19.693 4.552 31.851 1.00 74.75 88 ALA A CA 1
ATOM 680 C C . ALA A 1 88 ? -20.986 5.368 31.655 1.00 74.75 88 ALA A C 1
ATOM 682 O O . ALA A 1 88 ? -21.394 5.518 30.507 1.00 74.75 88 ALA A O 1
ATOM 683 N N . PRO A 1 89 ? -21.638 5.919 32.701 1.00 76.56 89 PRO A N 1
ATOM 684 C CA . PRO A 1 89 ? -22.827 6.754 32.511 1.00 76.56 89 PRO A CA 1
ATOM 685 C C . PRO A 1 89 ? -22.559 8.053 31.739 1.00 76.56 89 PRO A C 1
ATOM 687 O O . PRO A 1 89 ? -23.464 8.551 31.073 1.00 76.56 89 PRO A O 1
ATOM 690 N N . ASP A 1 90 ? -21.340 8.587 31.850 1.00 69.69 90 ASP A N 1
ATOM 691 C CA . ASP A 1 90 ? -20.897 9.823 31.195 1.00 69.69 90 ASP A CA 1
ATOM 692 C C . ASP A 1 90 ? -20.067 9.547 29.927 1.00 69.69 90 ASP A C 1
ATOM 694 O O . ASP A 1 90 ? -19.661 10.481 29.232 1.00 69.69 90 ASP A O 1
ATOM 698 N N . ALA A 1 91 ? -19.799 8.275 29.617 1.00 64.38 91 ALA A N 1
ATOM 699 C CA . ALA A 1 91 ? -19.052 7.882 28.438 1.00 64.38 91 ALA A CA 1
ATOM 700 C C . ALA A 1 91 ? -19.884 8.177 27.187 1.00 64.38 91 ALA A C 1
ATOM 702 O O . ALA A 1 91 ? -21.021 7.719 27.050 1.00 64.38 91 ALA A O 1
ATOM 703 N N . GLU A 1 92 ? -19.309 8.934 26.254 1.00 44.69 92 GLU A N 1
ATOM 704 C CA . GLU A 1 92 ? -19.912 9.097 24.938 1.00 44.69 92 GLU A CA 1
ATOM 705 C C . GLU A 1 92 ? -19.944 7.736 24.239 1.00 44.69 92 GLU A C 1
ATOM 707 O O . GLU A 1 92 ? -18.918 7.082 24.044 1.00 44.69 92 GLU A O 1
ATOM 712 N N . LEU A 1 93 ? -21.152 7.305 23.879 1.00 45.59 93 LEU A N 1
ATOM 713 C CA . LEU A 1 93 ? -21.366 6.113 23.078 1.00 45.59 93 LEU A CA 1
ATOM 714 C C . LEU A 1 93 ? -20.887 6.436 21.657 1.00 45.59 93 LEU A C 1
ATOM 716 O O . LEU A 1 93 ? -21.570 7.118 20.896 1.00 45.59 93 LEU A O 1
ATOM 720 N N . LEU A 1 94 ? -19.664 6.014 21.342 1.00 44.19 94 LEU A N 1
ATOM 721 C CA . LEU A 1 94 ? -19.084 6.128 20.010 1.00 44.19 94 LEU A CA 1
ATOM 722 C C . LEU A 1 94 ? -19.654 5.008 19.135 1.00 44.19 94 LEU A C 1
ATOM 724 O O . LEU A 1 94 ? -19.113 3.907 19.078 1.00 44.19 94 LEU A O 1
ATOM 728 N N . GLU A 1 95 ? -20.759 5.291 18.447 1.00 42.22 95 GLU A N 1
ATOM 729 C CA . GLU A 1 95 ? -21.076 4.565 17.219 1.00 42.22 95 GLU A CA 1
ATOM 730 C C . GLU A 1 95 ? -20.086 5.040 16.149 1.00 42.22 95 GLU A C 1
ATOM 732 O O . GLU A 1 95 ? -20.144 6.179 15.681 1.00 42.22 95 GLU A O 1
ATOM 737 N N . ILE A 1 96 ? -19.135 4.181 15.777 1.00 45.03 96 ILE A N 1
ATOM 738 C CA . ILE A 1 96 ? -18.321 4.389 14.578 1.00 45.03 96 ILE A CA 1
ATOM 739 C C . ILE A 1 96 ? -19.236 4.083 13.384 1.00 45.03 96 ILE A C 1
ATOM 741 O O . ILE A 1 96 ? -19.218 2.992 12.832 1.00 45.03 96 ILE A O 1
ATOM 745 N N . GLU A 1 97 ? -20.106 5.030 13.018 1.00 46.41 97 GLU A N 1
ATOM 746 C CA . GLU A 1 97 ? -21.018 4.896 11.866 1.00 46.41 97 GLU A CA 1
ATOM 747 C C . GLU A 1 97 ? -20.264 4.907 10.517 1.00 46.41 97 GLU A C 1
ATOM 749 O O . GLU A 1 97 ? -20.843 4.621 9.469 1.00 46.41 97 GLU A O 1
ATOM 754 N N . THR A 1 98 ? -18.973 5.259 10.531 1.00 61.72 98 THR A N 1
ATOM 755 C CA . THR A 1 98 ? -18.090 5.385 9.363 1.00 61.72 98 THR A CA 1
ATOM 756 C C . THR A 1 98 ? -16.647 5.062 9.735 1.00 61.72 98 THR A C 1
ATOM 758 O O . THR A 1 98 ? -16.246 5.372 10.853 1.00 61.72 98 THR A O 1
ATOM 761 N N . ALA A 1 99 ? -15.847 4.565 8.787 1.00 75.88 99 ALA A N 1
ATOM 762 C CA . ALA A 1 99 ? -14.421 4.292 8.984 1.00 75.88 99 ALA A CA 1
ATOM 763 C C . ALA A 1 99 ? -13.651 5.440 9.678 1.00 75.88 99 ALA A C 1
ATOM 765 O O . ALA A 1 99 ? -13.895 6.622 9.414 1.00 75.88 99 ALA A O 1
ATOM 766 N N . ALA A 1 100 ? -12.704 5.090 10.553 1.00 79.75 100 ALA A N 1
ATOM 767 C CA . ALA A 1 100 ? -11.966 6.024 11.400 1.00 79.75 100 ALA A CA 1
ATOM 768 C C . ALA A 1 100 ? -10.449 5.792 11.348 1.00 79.75 100 ALA A C 1
ATOM 770 O O . ALA A 1 100 ? -9.974 4.658 11.321 1.00 79.75 100 ALA A O 1
ATOM 771 N N . PHE A 1 101 ? -9.687 6.889 11.387 1.00 81.56 101 PHE A N 1
ATOM 772 C CA . PHE A 1 101 ? -8.237 6.846 11.564 1.00 81.56 101 PHE A CA 1
ATOM 773 C C . PHE A 1 101 ? -7.869 6.784 13.046 1.00 81.56 101 PHE A C 1
ATOM 775 O O . PHE A 1 101 ? -8.241 7.663 13.829 1.00 81.56 101 PHE A O 1
ATOM 782 N N . GLU A 1 102 ? -7.054 5.804 13.413 1.00 86.94 102 GLU A N 1
ATOM 783 C CA . GLU A 1 102 ? -6.417 5.703 14.719 1.00 86.94 102 GLU A CA 1
ATOM 784 C C . GLU A 1 102 ? -4.932 6.051 14.599 1.00 86.94 102 GLU A C 1
ATOM 786 O O . GLU A 1 102 ? -4.207 5.436 13.824 1.00 86.94 102 GLU A O 1
ATOM 791 N N . LEU A 1 103 ? -4.470 7.028 15.385 1.00 84.06 103 LEU A N 1
ATOM 792 C CA . LEU A 1 103 ? -3.042 7.288 15.582 1.00 84.06 103 LEU A CA 1
ATOM 793 C C . LEU A 1 103 ? -2.580 6.521 16.816 1.00 84.06 103 LEU A C 1
ATOM 795 O O . LEU A 1 103 ? -3.019 6.849 17.922 1.00 84.06 103 LEU A O 1
ATOM 799 N N . PHE A 1 104 ? -1.677 5.568 16.632 1.00 86.31 104 PHE A N 1
ATOM 800 C CA . PHE A 1 104 ? -1.165 4.716 17.701 1.00 86.31 104 PHE A CA 1
ATOM 801 C C . PHE A 1 104 ? 0.347 4.891 17.872 1.00 86.31 104 PHE A C 1
ATOM 803 O O . PHE A 1 104 ? 1.016 5.486 17.026 1.00 86.31 104 PHE A O 1
ATOM 810 N N . VAL A 1 105 ? 0.867 4.407 18.998 1.00 90.81 105 VAL A N 1
ATOM 811 C CA . VAL A 1 105 ? 2.301 4.287 19.276 1.00 90.81 105 VAL A CA 1
ATOM 812 C C . VAL A 1 105 ? 2.624 2.804 19.450 1.00 90.81 105 VAL A C 1
ATOM 814 O O . VAL A 1 105 ? 1.857 2.092 20.099 1.00 90.81 105 VAL A O 1
ATOM 817 N N . ASN A 1 106 ? 3.692 2.328 18.818 1.00 85.75 106 ASN A N 1
ATOM 818 C CA . ASN A 1 106 ? 4.133 0.937 18.891 1.00 85.75 106 ASN A CA 1
ATOM 819 C C . ASN A 1 106 ? 5.041 0.688 20.116 1.00 85.75 106 ASN A C 1
ATOM 821 O O . ASN A 1 106 ? 5.280 1.582 20.928 1.00 85.75 106 ASN A O 1
ATOM 825 N N . GLU A 1 107 ? 5.546 -0.540 20.252 1.00 92.44 107 GLU A N 1
ATOM 826 C CA . GLU A 1 107 ? 6.426 -0.949 21.361 1.00 92.44 107 GLU A CA 1
ATOM 827 C C . GLU A 1 107 ? 7.783 -0.215 21.377 1.00 92.44 107 GLU A C 1
ATOM 829 O O . GLU A 1 107 ? 8.435 -0.161 22.420 1.00 92.44 107 GLU A O 1
ATOM 834 N N . ASP A 1 108 ? 8.182 0.381 20.249 1.00 94.06 108 ASP A N 1
ATOM 835 C CA . ASP A 1 108 ? 9.434 1.123 20.063 1.00 94.06 108 ASP A CA 1
ATOM 836 C C . ASP A 1 108 ? 9.271 2.646 20.271 1.00 94.06 108 ASP A C 1
ATOM 838 O O . ASP A 1 108 ? 10.160 3.426 19.921 1.00 94.06 108 ASP A O 1
ATOM 842 N N . ASP A 1 109 ? 8.147 3.090 20.849 1.00 91.62 109 ASP A N 1
ATOM 843 C CA . ASP A 1 109 ? 7.776 4.505 21.029 1.00 91.62 109 ASP A CA 1
ATOM 844 C C . ASP A 1 109 ? 7.617 5.292 19.704 1.00 91.62 109 ASP A C 1
ATOM 846 O O . ASP A 1 109 ? 7.649 6.531 19.681 1.00 91.62 109 ASP A O 1
ATOM 850 N N . GLU A 1 110 ? 7.391 4.599 18.585 1.00 94.12 110 GLU A N 1
ATOM 851 C CA . GLU A 1 110 ? 7.154 5.198 17.274 1.00 94.12 110 GLU A CA 1
ATOM 852 C C . GLU A 1 110 ? 5.662 5.254 16.931 1.00 94.12 110 GLU A C 1
ATOM 854 O O . GLU A 1 110 ? 4.872 4.367 17.240 1.00 94.12 110 GLU A O 1
ATOM 859 N N . TRP A 1 111 ? 5.260 6.335 16.278 1.00 93.19 111 TRP A N 1
ATOM 860 C CA . TRP A 1 111 ? 3.891 6.625 15.882 1.00 93.19 111 TRP A CA 1
ATOM 861 C C . TRP A 1 111 ? 3.556 6.032 14.519 1.00 93.19 111 TRP A C 1
ATOM 863 O O . TRP A 1 111 ? 4.329 6.193 13.584 1.00 93.19 111 TRP A O 1
ATOM 873 N N . GLY A 1 112 ? 2.358 5.482 14.383 1.00 88.31 112 GLY A N 1
ATOM 874 C CA . GLY A 1 112 ? 1.760 5.117 13.100 1.00 88.31 112 GLY A CA 1
ATOM 875 C C . GLY A 1 112 ? 0.294 5.534 13.045 1.00 88.31 112 GLY A C 1
ATOM 876 O O . GLY A 1 112 ? -0.280 5.992 14.045 1.00 88.31 112 GLY A O 1
ATOM 877 N N . TRP A 1 113 ? -0.322 5.390 11.878 1.00 90.44 113 TRP A N 1
ATOM 878 C CA . TRP A 1 113 ? -1.770 5.474 11.717 1.00 90.44 113 TRP A CA 1
ATOM 879 C C . TRP A 1 113 ? -2.339 4.162 11.164 1.00 90.44 113 TRP A C 1
ATOM 881 O O . TRP A 1 113 ? -1.661 3.404 10.482 1.00 90.44 113 TRP A O 1
ATOM 891 N N . ARG A 1 114 ? -3.605 3.885 11.471 1.00 88.50 114 ARG A N 1
ATOM 892 C CA . ARG A 1 114 ? -4.381 2.814 10.839 1.00 88.50 114 ARG A CA 1
ATOM 893 C C . ARG A 1 114 ? -5.800 3.277 10.555 1.00 88.50 114 ARG A C 1
ATOM 895 O O . ARG A 1 114 ? -6.374 4.015 11.354 1.00 88.50 114 ARG A O 1
ATOM 902 N N . LEU A 1 115 ? -6.353 2.872 9.421 1.00 85.50 115 LEU A N 1
ATOM 903 C CA . LEU A 1 115 ? -7.746 3.080 9.048 1.00 85.50 115 LEU A CA 1
ATOM 904 C C . LEU A 1 115 ? -8.534 1.823 9.390 1.00 85.50 115 LEU A C 1
ATOM 906 O O . LEU A 1 115 ? -8.209 0.729 8.931 1.00 85.50 115 LEU A O 1
ATOM 910 N N . ILE A 1 116 ? -9.586 1.993 10.172 1.00 84.50 116 ILE A N 1
ATOM 911 C CA . ILE A 1 116 ? -10.447 0.907 10.621 1.00 84.50 116 ILE A CA 1
ATOM 912 C C . ILE A 1 116 ? -11.859 1.171 10.096 1.00 84.50 116 ILE A C 1
ATOM 914 O O . ILE A 1 116 ? -12.313 2.314 10.144 1.00 84.50 116 ILE A O 1
ATOM 918 N N . ASP A 1 117 ? -12.541 0.154 9.569 1.00 82.19 117 ASP A N 1
ATOM 919 C CA . ASP A 1 117 ? -13.939 0.274 9.133 1.00 82.19 117 ASP A CA 1
ATOM 920 C C . ASP A 1 117 ? -14.926 0.354 10.313 1.00 82.19 117 ASP A C 1
ATOM 922 O O . ASP A 1 117 ? -14.542 0.265 11.483 1.00 82.19 117 ASP A O 1
ATOM 926 N N . GLU A 1 118 ? -16.221 0.512 10.022 1.00 80.38 118 GLU A N 1
ATOM 927 C CA . GLU A 1 118 ? -17.271 0.573 11.048 1.00 80.38 118 GLU A CA 1
ATOM 928 C C . GLU A 1 118 ? -17.364 -0.685 11.931 1.00 80.38 118 GLU A C 1
ATOM 930 O O . GLU A 1 118 ? -17.913 -0.639 13.030 1.00 80.38 118 GLU A O 1
ATOM 935 N N . SER A 1 119 ? -16.833 -1.821 11.469 1.00 77.94 119 SER A N 1
ATOM 936 C CA . SER A 1 119 ? -16.845 -3.088 12.202 1.00 77.94 119 SER A CA 1
ATOM 937 C C . SER A 1 119 ? -15.624 -3.284 13.099 1.00 77.94 119 SER A C 1
ATOM 939 O O . SER A 1 119 ? -15.558 -4.270 13.837 1.00 77.94 119 SER A O 1
ATOM 941 N N . GLY A 1 120 ? -14.655 -2.367 13.053 1.00 75.25 120 GLY A N 1
ATOM 942 C CA . GLY A 1 120 ? -13.390 -2.518 13.762 1.00 75.25 120 GLY A CA 1
ATOM 943 C C . GLY A 1 120 ? -12.323 -3.275 12.962 1.00 75.25 120 GLY A C 1
ATOM 944 O O . GLY A 1 120 ? -11.276 -3.610 13.517 1.00 75.25 120 GLY A O 1
ATOM 945 N N . LYS A 1 121 ? -12.548 -3.567 11.674 1.00 86.00 121 LYS A N 1
ATOM 946 C CA . LYS A 1 121 ? -11.575 -4.273 10.833 1.00 86.00 121 LYS A CA 1
ATOM 947 C C . LYS A 1 121 ? -10.569 -3.291 10.231 1.00 86.00 121 LYS A C 1
ATOM 949 O O . LYS A 1 121 ? -10.947 -2.247 9.707 1.00 86.00 121 LYS A O 1
ATOM 954 N N . LEU A 1 122 ? -9.290 -3.665 10.260 1.00 84.00 122 LEU A N 1
ATOM 955 C CA . LEU A 1 122 ? -8.214 -2.931 9.593 1.00 84.00 122 LEU A CA 1
ATOM 956 C C . LEU A 1 122 ? -8.441 -2.894 8.070 1.00 84.00 122 LEU A C 1
ATOM 958 O O . LEU A 1 122 ? -8.623 -3.939 7.438 1.00 84.00 122 LEU A O 1
ATOM 962 N N . VAL A 1 123 ? -8.445 -1.686 7.508 1.00 87.44 123 VAL A N 1
ATOM 963 C CA . VAL A 1 123 ? -8.627 -1.405 6.074 1.00 87.44 123 VAL A CA 1
ATOM 964 C C . VAL A 1 123 ? -7.322 -0.968 5.422 1.00 87.44 123 VAL A C 1
ATOM 966 O O . VAL A 1 123 ? -7.068 -1.364 4.289 1.00 87.44 123 VAL A O 1
ATOM 969 N N . ALA A 1 124 ? -6.553 -0.135 6.123 1.00 87.00 124 ALA A N 1
ATOM 970 C CA . ALA A 1 124 ? -5.284 0.419 5.667 1.00 87.00 124 ALA A CA 1
ATOM 971 C C . ALA A 1 124 ? -4.379 0.683 6.870 1.00 87.00 124 ALA A C 1
ATOM 973 O O . ALA A 1 124 ? -4.883 1.059 7.936 1.00 87.00 124 ALA A O 1
ATOM 974 N N . GLU A 1 125 ? -3.071 0.601 6.695 1.00 92.25 125 GLU A N 1
ATOM 975 C CA . GLU A 1 125 ? -2.098 1.048 7.687 1.00 92.25 125 GLU A CA 1
ATOM 976 C C . GLU A 1 125 ? -0.983 1.914 7.099 1.00 92.25 125 GLU A C 1
ATOM 978 O O . GLU A 1 125 ? -0.771 1.991 5.888 1.00 92.25 125 GLU A O 1
ATOM 983 N N . ASP A 1 126 ? -0.322 2.641 7.997 1.00 90.81 126 ASP A N 1
ATOM 984 C CA . ASP A 1 126 ? 0.871 3.420 7.696 1.00 90.81 126 ASP A CA 1
ATOM 985 C C . ASP A 1 126 ? 2.006 2.468 7.287 1.00 90.81 126 ASP A C 1
ATOM 987 O O . ASP A 1 126 ? 2.398 1.627 8.100 1.00 90.81 126 ASP A O 1
ATOM 991 N N . PRO A 1 127 ? 2.582 2.599 6.078 1.00 89.81 127 PRO A N 1
ATOM 992 C CA . PRO A 1 127 ? 3.643 1.703 5.605 1.00 89.81 127 PRO A CA 1
ATOM 993 C C . PRO A 1 127 ? 4.968 1.915 6.354 1.00 89.81 127 PRO A C 1
ATOM 995 O O . PRO A 1 127 ? 5.933 1.167 6.188 1.00 89.81 127 PRO A O 1
ATOM 998 N N . ALA A 1 128 ? 5.055 2.970 7.167 1.00 89.06 128 ALA A N 1
ATOM 999 C CA . ALA A 1 128 ? 6.209 3.270 7.992 1.00 89.06 128 ALA A CA 1
ATOM 1000 C C . ALA A 1 128 ? 5.790 3.814 9.358 1.00 89.06 128 ALA A C 1
ATOM 1002 O O . ALA A 1 128 ? 4.732 4.406 9.534 1.00 89.06 128 ALA A O 1
ATOM 1003 N N . THR A 1 129 ? 6.676 3.665 10.335 1.00 92.88 129 THR A N 1
ATOM 1004 C CA . THR A 1 129 ? 6.536 4.292 11.646 1.00 92.88 129 THR A CA 1
ATOM 1005 C C . THR A 1 129 ? 7.234 5.653 11.672 1.00 92.88 129 THR A C 1
ATOM 1007 O O . THR A 1 129 ? 8.066 6.006 10.827 1.00 92.88 129 THR A O 1
ATOM 1010 N N . HIS A 1 130 ? 6.872 6.479 12.650 1.00 92.81 130 HIS A N 1
ATOM 1011 C CA . HIS A 1 130 ? 7.273 7.875 12.715 1.00 92.81 130 HIS A CA 1
ATOM 1012 C C . HIS A 1 130 ? 7.691 8.304 14.122 1.00 92.81 130 HIS A C 1
ATOM 1014 O O . HIS A 1 130 ? 7.010 8.022 15.099 1.00 92.81 130 HIS A O 1
ATOM 1020 N N . PRO A 1 131 ? 8.718 9.151 14.277 1.00 92.81 131 PRO A N 1
ATOM 1021 C CA . PRO A 1 131 ? 9.216 9.529 15.603 1.00 92.81 131 PRO A CA 1
ATOM 1022 C C . PRO A 1 131 ? 8.258 10.439 16.390 1.00 92.81 131 PRO A C 1
ATOM 1024 O O . PRO A 1 131 ? 8.479 10.718 17.566 1.00 92.81 131 PRO A O 1
ATOM 1027 N N . THR A 1 132 ? 7.225 10.997 15.746 1.00 90.31 132 THR A N 1
ATOM 1028 C CA . THR A 1 132 ? 6.285 11.913 16.402 1.00 90.31 132 THR A CA 1
ATOM 1029 C C . THR A 1 132 ? 4.869 11.751 15.868 1.00 90.31 132 THR A C 1
ATOM 1031 O O . THR A 1 132 ? 4.656 11.572 14.669 1.00 90.31 132 THR A O 1
ATOM 1034 N N . ARG A 1 133 ? 3.880 11.999 16.734 1.00 85.06 133 ARG A N 1
ATOM 1035 C CA . ARG A 1 133 ? 2.462 12.093 16.351 1.00 85.06 133 ARG A CA 1
ATOM 1036 C C . ARG A 1 133 ? 2.205 13.076 15.208 1.00 85.06 133 ARG A C 1
ATOM 1038 O O . ARG A 1 133 ? 1.281 12.900 14.421 1.00 85.06 133 ARG A O 1
ATOM 1045 N N . GLY A 1 134 ? 2.975 14.166 15.156 1.00 81.62 134 GLY A N 1
ATOM 1046 C CA . GLY A 1 134 ? 2.860 15.175 14.104 1.00 81.62 134 GLY A CA 1
ATOM 1047 C C . GLY A 1 134 ? 3.327 14.669 12.740 1.00 81.62 134 GLY A C 1
ATOM 1048 O O . GLY A 1 134 ? 2.757 15.078 11.733 1.00 81.62 134 GLY A O 1
ATOM 1049 N N . ALA A 1 135 ? 4.328 13.786 12.710 1.00 88.00 135 ALA A N 1
ATOM 1050 C CA . ALA A 1 135 ? 4.809 13.137 11.494 1.00 88.00 135 ALA A CA 1
ATOM 1051 C C . ALA A 1 135 ? 3.824 12.059 11.013 1.00 88.00 135 ALA A C 1
ATOM 1053 O O . ALA A 1 135 ? 3.423 12.116 9.857 1.00 88.00 135 ALA A O 1
ATOM 1054 N N . ALA A 1 136 ? 3.310 11.210 11.911 1.00 83.75 136 ALA A N 1
ATOM 1055 C CA . ALA A 1 136 ? 2.254 10.248 11.568 1.00 83.75 136 ALA A CA 1
ATOM 1056 C C . ALA A 1 136 ? 0.977 10.926 11.052 1.00 83.75 136 ALA A C 1
ATOM 1058 O O . ALA A 1 136 ? 0.391 10.508 10.061 1.00 83.75 136 ALA A O 1
ATOM 1059 N N . ARG A 1 137 ? 0.581 12.065 11.639 1.00 83.25 137 ARG A N 1
ATOM 1060 C CA . ARG A 1 137 ? -0.530 12.862 11.094 1.00 83.25 137 ARG A CA 1
ATOM 1061 C C . ARG A 1 137 ? -0.228 13.430 9.703 1.00 83.25 137 ARG A C 1
ATOM 1063 O O . ARG A 1 137 ? -1.144 13.570 8.903 1.00 83.25 137 ARG A O 1
ATOM 1070 N N . GLN A 1 138 ? 1.018 13.809 9.424 1.00 84.56 138 GLN A N 1
ATOM 1071 C CA . GLN A 1 138 ? 1.399 14.267 8.086 1.00 84.56 138 GLN A CA 1
ATOM 1072 C C . GLN A 1 138 ? 1.352 13.124 7.072 1.00 84.56 138 GLN A C 1
ATOM 1074 O O . GLN A 1 138 ? 0.878 13.360 5.969 1.00 84.56 138 GLN A O 1
ATOM 1079 N N . ALA A 1 139 ? 1.774 11.913 7.444 1.00 83.44 139 ALA A N 1
ATOM 1080 C CA . ALA A 1 139 ? 1.639 10.726 6.601 1.00 83.44 139 ALA A CA 1
ATOM 1081 C C . ALA A 1 139 ? 0.171 10.393 6.310 1.00 83.44 139 ALA A C 1
ATOM 1083 O O . ALA A 1 139 ? -0.218 10.338 5.148 1.00 83.44 139 ALA A O 1
ATOM 1084 N N . MET A 1 140 ? -0.676 10.363 7.341 1.00 84.81 140 MET A N 1
ATOM 1085 C CA . MET A 1 140 ? -2.130 10.229 7.191 1.00 84.81 140 MET A CA 1
ATOM 1086 C C . MET A 1 140 ? -2.719 11.299 6.252 1.00 84.81 140 MET A C 1
ATOM 1088 O O . MET A 1 140 ? -3.556 11.002 5.407 1.00 84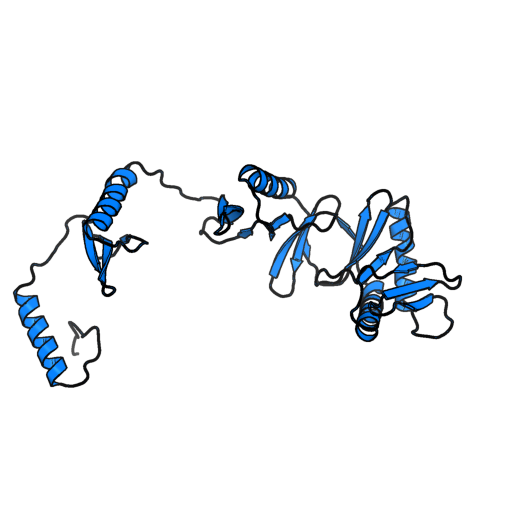.81 140 MET A O 1
ATOM 1092 N N . ASN A 1 141 ? -2.279 12.558 6.363 1.00 79.44 141 ASN A N 1
ATOM 1093 C CA . ASN A 1 141 ? -2.748 13.621 5.470 1.00 79.44 141 ASN A CA 1
ATOM 1094 C C . ASN A 1 141 ? -2.295 13.429 4.012 1.00 79.44 141 ASN A C 1
ATOM 1096 O O . ASN A 1 141 ? -3.026 13.864 3.128 1.00 79.44 141 ASN A O 1
ATOM 1100 N N . ARG A 1 142 ? -1.142 12.789 3.750 1.00 81.25 142 ARG A N 1
ATOM 1101 C CA . ARG A 1 142 ? -0.732 12.432 2.380 1.00 81.25 142 ARG A CA 1
ATOM 1102 C C . ARG A 1 142 ? -1.695 11.417 1.775 1.00 81.25 142 ARG A C 1
ATOM 1104 O O . ARG A 1 142 ? -2.135 11.614 0.655 1.00 81.25 142 ARG A O 1
ATOM 1111 N N . LEU A 1 143 ? -2.103 10.393 2.528 1.00 82.12 143 LEU A N 1
ATOM 1112 C CA . LEU A 1 143 ? -3.152 9.471 2.074 1.00 82.12 143 LEU A CA 1
ATOM 1113 C C . LEU A 1 143 ? -4.445 10.228 1.721 1.00 82.12 143 LEU A C 1
ATOM 1115 O O . LEU A 1 143 ? -5.028 9.994 0.667 1.00 82.12 143 LEU A O 1
ATOM 1119 N N . LEU A 1 144 ? -4.871 11.169 2.574 1.00 78.62 144 LEU A N 1
ATOM 1120 C CA . LEU A 1 144 ? -6.072 11.976 2.321 1.00 78.62 144 LEU A CA 1
ATOM 1121 C C . LEU A 1 144 ? -5.977 12.829 1.042 1.00 78.62 144 LEU A C 1
ATOM 1123 O O . LEU A 1 144 ? -7.001 13.092 0.415 1.00 78.62 144 LEU A O 1
ATOM 1127 N N . GLU A 1 145 ? -4.774 13.262 0.662 1.00 75.56 145 GLU A N 1
ATOM 1128 C CA . GLU A 1 145 ? -4.516 14.036 -0.560 1.00 75.56 145 GLU A CA 1
ATOM 1129 C C . GLU A 1 145 ? -4.740 13.210 -1.837 1.00 75.56 145 GLU A C 1
ATOM 1131 O O . GLU A 1 145 ? -5.120 13.766 -2.865 1.00 75.56 145 GLU A O 1
ATOM 1136 N N . TYR A 1 146 ? -4.597 11.885 -1.752 1.00 77.81 146 TYR A N 1
ATOM 1137 C CA . TYR A 1 146 ? -4.663 10.963 -2.887 1.00 77.81 146 TYR A CA 1
ATOM 1138 C C . TYR A 1 146 ? -5.867 10.002 -2.842 1.00 77.81 146 TYR A C 1
ATOM 1140 O O . TYR A 1 146 ? -5.870 8.972 -3.510 1.00 77.81 146 TYR A O 1
ATOM 1148 N N . LEU A 1 147 ? -6.923 10.313 -2.080 1.00 74.50 147 LEU A N 1
ATOM 1149 C CA . LEU A 1 147 ? -8.115 9.445 -1.995 1.00 74.50 147 LEU A CA 1
ATOM 1150 C C . LEU A 1 147 ? -8.839 9.256 -3.333 1.00 74.50 147 LEU A C 1
ATOM 1152 O O . LEU A 1 147 ? -9.474 8.226 -3.547 1.00 74.50 147 LEU A O 1
ATOM 1156 N N . ASP A 1 148 ? -8.745 10.246 -4.217 1.00 72.31 148 ASP A N 1
ATOM 1157 C CA . ASP A 1 148 ? -9.358 10.216 -5.546 1.00 72.31 148 ASP A CA 1
ATOM 1158 C C . ASP A 1 148 ? -8.425 9.609 -6.616 1.00 72.31 148 ASP A C 1
ATOM 1160 O O . ASP A 1 148 ? -8.702 9.715 -7.812 1.00 72.31 148 ASP A O 1
ATOM 1164 N N . SER A 1 149 ? -7.315 8.980 -6.207 1.00 77.44 149 SER A N 1
ATOM 1165 C CA . SER A 1 149 ? -6.371 8.326 -7.114 1.00 77.44 149 SER A CA 1
ATOM 1166 C C . SER A 1 149 ? -7.013 7.219 -7.946 1.00 77.44 149 SER A C 1
ATOM 1168 O O . SER A 1 149 ? -7.863 6.452 -7.490 1.00 77.44 149 SER A O 1
ATOM 1170 N N . ASP A 1 150 ? -6.536 7.089 -9.184 1.00 78.75 150 ASP A N 1
ATOM 1171 C CA . ASP A 1 150 ? -6.972 6.034 -10.091 1.00 78.75 150 ASP A CA 1
ATOM 1172 C C . ASP A 1 150 ? -6.688 4.643 -9.506 1.00 78.75 150 ASP A C 1
ATOM 1174 O O . ASP A 1 150 ? -5.584 4.359 -9.043 1.00 78.75 150 ASP A O 1
ATOM 1178 N N . VAL A 1 151 ? -7.655 3.730 -9.616 1.00 80.00 151 VAL A N 1
ATOM 1179 C CA . VAL A 1 151 ? -7.460 2.315 -9.267 1.00 80.00 151 VAL A CA 1
ATOM 1180 C C . VAL A 1 151 ? -6.938 1.551 -10.480 1.00 80.00 151 VAL A C 1
ATOM 1182 O O . VAL A 1 151 ? -7.521 1.604 -11.569 1.00 80.00 151 VAL A O 1
ATOM 1185 N N . ARG A 1 152 ? -5.852 0.799 -10.298 1.00 78.81 152 ARG A N 1
ATOM 1186 C CA . ARG A 1 152 ? -5.214 -0.022 -11.330 1.00 78.81 152 ARG A CA 1
ATOM 1187 C C . ARG A 1 152 ? -4.966 -1.430 -10.817 1.00 78.81 152 ARG A C 1
ATOM 1189 O O . ARG A 1 152 ? -4.338 -1.636 -9.787 1.00 78.81 152 ARG A O 1
ATOM 1196 N N . THR A 1 153 ? -5.399 -2.413 -11.592 1.00 82.44 153 THR A N 1
ATOM 1197 C CA . THR A 1 153 ? -5.024 -3.811 -11.375 1.00 82.44 153 THR A CA 1
ATOM 1198 C C . THR A 1 153 ? -3.736 -4.109 -12.129 1.00 82.44 153 THR A C 1
ATOM 1200 O O . THR A 1 153 ? -3.658 -3.841 -13.329 1.00 82.44 153 THR A O 1
ATOM 1203 N N . MET A 1 154 ? -2.736 -4.655 -11.437 1.00 81.44 154 MET A N 1
ATOM 1204 C CA . MET A 1 154 ? -1.494 -5.123 -12.051 1.00 81.44 154 MET A CA 1
ATOM 1205 C C . MET A 1 154 ? -1.572 -6.630 -12.301 1.00 81.44 154 MET A C 1
ATOM 1207 O O . MET A 1 154 ? -1.037 -7.436 -11.556 1.00 81.44 154 MET A O 1
ATOM 1211 N N . ASP A 1 155 ? -2.264 -7.014 -13.372 1.00 83.19 155 ASP A N 1
ATOM 1212 C CA . ASP A 1 155 ? -2.419 -8.407 -13.820 1.00 83.19 155 ASP A CA 1
ATOM 1213 C C . ASP A 1 155 ? -1.413 -8.810 -14.917 1.00 83.19 155 ASP A C 1
ATOM 1215 O O . ASP A 1 155 ? -1.286 -9.982 -15.274 1.00 83.19 155 ASP A O 1
ATOM 1219 N N . ARG A 1 156 ? -0.684 -7.835 -15.465 1.00 86.56 156 ARG A N 1
ATOM 1220 C CA . ARG A 1 156 ? 0.357 -8.001 -16.489 1.00 86.56 156 ARG A CA 1
ATOM 1221 C C . ARG A 1 156 ? 1.429 -6.929 -16.339 1.00 86.56 156 ARG A C 1
ATOM 1223 O O . ARG A 1 156 ? 1.201 -5.912 -15.691 1.00 86.56 156 ARG A O 1
ATOM 1230 N N . ALA A 1 157 ? 2.584 -7.155 -16.962 1.00 90.56 157 ALA A N 1
ATOM 1231 C CA . ALA A 1 157 ? 3.654 -6.167 -16.972 1.00 90.56 157 ALA A CA 1
ATOM 1232 C C . ALA A 1 157 ? 3.248 -4.902 -17.742 1.00 90.56 157 ALA A C 1
ATOM 1234 O O . ALA A 1 157 ? 2.444 -4.971 -18.677 1.00 90.56 157 ALA A O 1
ATOM 1235 N N . ILE A 1 158 ? 3.817 -3.761 -17.359 1.00 90.94 158 ILE A N 1
ATOM 1236 C CA . ILE A 1 158 ? 3.461 -2.436 -17.873 1.00 90.94 158 ILE A CA 1
ATOM 1237 C C . ILE A 1 158 ? 4.711 -1.596 -18.149 1.00 90.94 158 ILE A C 1
ATOM 1239 O O . ILE A 1 158 ? 5.737 -1.761 -17.491 1.00 90.94 158 ILE A O 1
ATOM 1243 N N . PHE A 1 159 ? 4.600 -0.638 -19.065 1.00 93.00 159 PHE A N 1
ATOM 1244 C CA . PHE A 1 159 ? 5.504 0.508 -19.118 1.00 93.00 159 PHE A CA 1
ATOM 1245 C C . PHE A 1 159 ? 4.911 1.635 -18.279 1.00 93.00 159 PHE A C 1
ATOM 1247 O O . PHE A 1 159 ? 3.878 2.194 -18.639 1.00 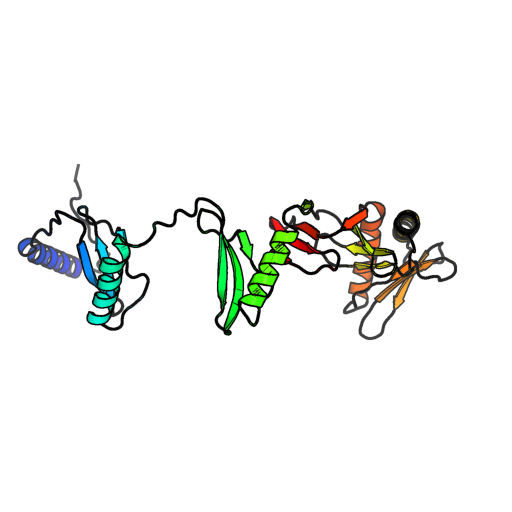93.00 159 PHE A O 1
ATOM 1254 N N . GLN A 1 160 ? 5.548 1.976 -17.165 1.00 91.12 160 GLN A N 1
ATOM 1255 C CA . GLN A 1 160 ? 5.168 3.122 -16.350 1.00 91.12 160 GLN A CA 1
ATOM 1256 C C . GLN A 1 160 ? 5.984 4.347 -16.775 1.00 91.12 160 GLN A C 1
ATOM 1258 O O . GLN A 1 160 ? 7.210 4.333 -16.684 1.00 91.12 160 GLN A O 1
ATOM 1263 N N . THR A 1 161 ? 5.312 5.409 -17.211 1.00 92.06 161 THR A N 1
ATOM 1264 C CA . THR A 1 161 ? 5.928 6.691 -17.575 1.00 92.06 161 THR A CA 1
ATOM 1265 C C . THR A 1 161 ? 5.899 7.642 -16.388 1.00 92.06 161 THR A C 1
ATOM 1267 O O . THR A 1 161 ? 4.852 7.779 -15.750 1.00 92.06 161 THR A O 1
ATOM 1270 N N . TYR A 1 162 ? 7.000 8.333 -16.132 1.00 88.62 162 TYR A N 1
ATOM 1271 C CA . TYR A 1 162 ? 7.129 9.330 -15.071 1.00 88.62 162 TYR A CA 1
ATOM 1272 C C . TYR A 1 162 ? 8.043 10.468 -15.538 1.00 88.62 162 TYR A C 1
ATOM 1274 O O . TYR A 1 162 ? 8.736 10.327 -16.542 1.00 88.62 162 TYR A O 1
ATOM 1282 N N . ALA A 1 163 ? 8.028 11.600 -14.838 1.00 87.50 163 ALA A N 1
ATOM 1283 C CA . ALA A 1 163 ? 8.883 12.737 -15.158 1.00 87.50 163 ALA A CA 1
ATOM 1284 C C . ALA A 1 163 ? 9.628 13.210 -13.910 1.00 87.50 163 ALA A C 1
ATOM 1286 O O . ALA A 1 163 ? 9.026 13.352 -12.844 1.00 87.50 163 ALA A O 1
ATOM 1287 N N . THR A 1 164 ? 10.924 13.469 -14.059 1.00 82.94 164 THR A N 1
ATOM 1288 C CA . THR A 1 164 ? 11.747 14.136 -13.044 1.00 82.94 164 THR A CA 1
ATOM 1289 C C . THR A 1 164 ? 12.100 15.532 -13.562 1.00 82.94 164 THR A C 1
ATOM 1291 O O . THR A 1 164 ? 11.373 16.487 -13.286 1.00 82.94 164 THR A O 1
ATOM 1294 N N . GLU A 1 165 ? 13.149 15.638 -14.376 1.00 86.62 165 GLU A N 1
ATOM 1295 C CA . GLU A 1 165 ? 13.464 16.798 -15.217 1.00 86.62 165 GLU A CA 1
ATOM 1296 C C . GLU A 1 165 ? 12.993 16.559 -16.660 1.00 86.62 165 GLU A C 1
ATOM 1298 O O . GLU A 1 165 ? 12.304 17.411 -17.224 1.00 86.62 165 GLU A O 1
ATOM 1303 N N . ASP A 1 166 ? 13.275 15.366 -17.190 1.00 90.25 166 ASP A N 1
ATOM 1304 C CA . ASP A 1 166 ? 12.779 14.840 -18.462 1.00 90.25 166 ASP A CA 1
ATOM 1305 C C . ASP A 1 166 ? 11.812 13.659 -18.220 1.00 90.25 166 ASP A C 1
ATOM 1307 O O . ASP A 1 166 ? 11.583 13.223 -17.083 1.00 90.25 166 ASP A O 1
ATOM 1311 N N . TRP A 1 167 ? 11.164 13.186 -19.285 1.00 91.69 167 TRP A N 1
ATOM 1312 C CA . TRP A 1 167 ? 10.286 12.020 -19.257 1.00 91.69 167 TRP A CA 1
ATOM 1313 C C . TRP A 1 167 ? 11.095 10.733 -19.338 1.00 91.69 167 TRP A C 1
ATOM 1315 O O . TRP A 1 167 ? 11.973 10.585 -20.182 1.00 91.69 167 TRP A O 1
ATOM 1325 N N . HIS A 1 168 ? 10.703 9.786 -18.496 1.00 91.69 168 HIS A N 1
ATOM 1326 C CA . HIS A 1 168 ? 11.344 8.495 -18.328 1.00 91.69 168 HIS A CA 1
ATOM 1327 C C . HIS A 1 168 ? 10.319 7.368 -18.289 1.00 91.69 168 HIS A C 1
ATOM 1329 O O . HIS A 1 168 ? 9.143 7.572 -17.951 1.00 91.69 168 HIS A O 1
ATOM 1335 N N . TRP A 1 169 ? 10.751 6.158 -18.635 1.00 93.12 169 TRP A N 1
ATOM 1336 C CA . TRP A 1 169 ? 9.920 4.964 -18.522 1.00 93.12 169 TRP A CA 1
ATOM 1337 C C . TRP A 1 169 ? 10.619 3.871 -17.734 1.00 93.12 169 TRP A C 1
ATOM 1339 O O . TRP A 1 169 ? 11.837 3.723 -17.745 1.00 93.12 169 TRP A O 1
ATOM 1349 N N . ARG A 1 170 ? 9.811 3.061 -17.055 1.00 92.44 170 ARG A N 1
ATOM 1350 C CA . ARG A 1 170 ? 10.257 1.832 -16.404 1.00 92.44 170 ARG A CA 1
ATOM 1351 C C . ARG A 1 170 ? 9.333 0.673 -16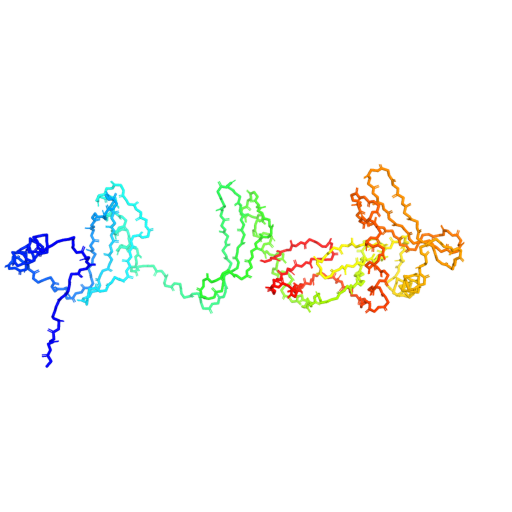.753 1.00 92.44 170 ARG A C 1
ATOM 1353 O O . ARG A 1 170 ? 8.118 0.848 -16.836 1.00 92.44 170 ARG A O 1
ATOM 1360 N N . PHE A 1 171 ? 9.906 -0.501 -16.981 1.00 93.12 171 PHE A N 1
ATOM 1361 C CA . PHE A 1 171 ? 9.185 -1.739 -17.247 1.00 93.12 171 PHE A CA 1
ATOM 1362 C C . PHE A 1 171 ? 8.944 -2.486 -15.937 1.00 93.12 171 PHE A C 1
ATOM 1364 O O . PHE A 1 171 ? 9.897 -2.949 -15.305 1.00 93.12 171 PHE A O 1
ATOM 1371 N N . VAL A 1 172 ? 7.680 -2.578 -15.526 1.00 90.62 172 VAL A N 1
ATOM 1372 C CA . VAL A 1 172 ? 7.277 -3.076 -14.205 1.00 90.62 172 VAL A CA 1
ATOM 1373 C C . VAL A 1 172 ? 6.481 -4.366 -14.351 1.00 90.62 172 VAL A C 1
ATOM 1375 O O . VAL A 1 172 ? 5.506 -4.416 -15.102 1.00 90.62 172 VAL A O 1
ATOM 1378 N N . MET A 1 173 ? 6.889 -5.405 -13.629 1.00 88.62 173 MET A N 1
ATOM 1379 C CA . MET A 1 173 ? 6.192 -6.692 -13.554 1.00 88.62 173 MET A CA 1
ATOM 1380 C C . MET A 1 173 ? 4.960 -6.614 -12.637 1.00 88.62 173 MET A C 1
ATOM 1382 O O . MET A 1 173 ? 4.891 -5.708 -11.810 1.00 88.62 173 MET A O 1
ATOM 1386 N N . PRO A 1 174 ? 4.004 -7.564 -12.720 1.00 86.88 174 PRO A N 1
ATOM 1387 C CA . PRO A 1 174 ? 2.859 -7.633 -11.800 1.00 86.88 174 PRO A CA 1
ATOM 1388 C C . PRO A 1 174 ? 3.238 -7.609 -10.314 1.00 86.88 174 PRO A C 1
ATOM 1390 O O . PRO A 1 174 ? 2.557 -6.962 -9.528 1.00 86.88 174 PRO A O 1
ATOM 1393 N N . SER A 1 175 ? 4.373 -8.226 -9.958 1.00 81.94 175 SER A N 1
ATOM 1394 C CA . SER A 1 175 ? 4.946 -8.207 -8.602 1.00 81.94 175 SER A CA 1
ATOM 1395 C C . SER A 1 175 ? 5.367 -6.813 -8.120 1.00 81.94 175 SER A C 1
ATOM 1397 O O . SER A 1 175 ? 5.682 -6.627 -6.949 1.00 81.94 175 SER A O 1
ATOM 1399 N N . GLY A 1 176 ? 5.419 -5.828 -9.017 1.00 81.44 176 GLY A N 1
ATOM 1400 C CA . GLY A 1 176 ? 6.000 -4.514 -8.776 1.00 81.44 176 GLY A CA 1
ATOM 1401 C C . GLY A 1 176 ? 7.489 -4.436 -9.123 1.00 81.44 176 GLY A C 1
ATOM 1402 O O . GLY A 1 176 ? 8.050 -3.343 -9.120 1.00 81.44 176 GLY A O 1
ATOM 1403 N N . ASP A 1 177 ? 8.167 -5.527 -9.473 1.00 85.56 177 ASP A N 1
ATOM 1404 C CA . ASP A 1 177 ? 9.602 -5.459 -9.773 1.00 85.56 177 ASP A CA 1
ATOM 1405 C C . ASP A 1 177 ? 9.879 -4.653 -11.052 1.00 85.56 177 ASP A C 1
ATOM 1407 O O . ASP A 1 177 ? 9.289 -4.909 -12.105 1.00 85.56 177 ASP A O 1
ATOM 1411 N N . THR A 1 178 ? 10.794 -3.678 -10.973 1.00 90.44 178 THR A N 1
ATOM 1412 C CA . THR A 1 178 ? 11.305 -2.982 -12.165 1.00 90.44 178 THR A CA 1
ATOM 1413 C C . THR A 1 178 ? 12.399 -3.824 -12.806 1.00 90.44 178 THR A C 1
ATOM 1415 O O . THR A 1 178 ? 13.448 -4.049 -12.204 1.00 90.44 178 THR A O 1
ATOM 1418 N N . VAL A 1 179 ? 12.188 -4.234 -14.053 1.00 88.44 179 VAL A N 1
ATOM 1419 C CA . VAL A 1 179 ? 13.134 -5.079 -14.801 1.00 88.44 179 VAL A CA 1
ATOM 1420 C C . VAL A 1 179 ? 14.066 -4.247 -15.681 1.00 88.44 179 VAL A C 1
ATOM 1422 O O . VAL A 1 179 ? 15.235 -4.601 -15.841 1.00 88.44 179 VAL A O 1
ATOM 1425 N N . ALA A 1 180 ? 13.560 -3.147 -16.239 1.00 88.44 180 ALA A N 1
ATOM 1426 C CA . ALA A 1 180 ? 14.303 -2.244 -17.114 1.00 88.44 180 ALA A CA 1
ATOM 1427 C C . ALA A 1 180 ? 13.806 -0.803 -16.966 1.00 88.44 180 ALA A C 1
ATOM 1429 O O . ALA A 1 180 ? 12.644 -0.581 -16.620 1.00 88.44 180 ALA A O 1
ATOM 1430 N N . VAL A 1 181 ? 14.666 0.156 -17.280 1.00 89.81 181 VAL A N 1
ATOM 1431 C CA . VAL A 1 181 ? 14.334 1.578 -17.428 1.00 89.81 181 VAL A CA 1
ATOM 1432 C C . VAL A 1 181 ? 14.839 2.094 -18.768 1.00 89.81 181 VAL A C 1
ATOM 1434 O O . VAL A 1 181 ? 15.616 1.408 -19.446 1.00 89.81 181 VAL A O 1
ATOM 1437 N N . ASP A 1 182 ? 14.391 3.284 -19.152 1.00 85.94 182 ASP A N 1
ATOM 1438 C CA . ASP A 1 182 ? 14.965 3.976 -20.299 1.00 85.94 182 ASP A CA 1
ATOM 1439 C C . ASP A 1 182 ? 16.472 4.216 -20.122 1.00 85.94 182 ASP A C 1
ATOM 1441 O O . ASP A 1 182 ? 16.978 4.359 -19.009 1.00 85.94 182 ASP A O 1
ATOM 1445 N N . GLY A 1 183 ? 17.183 4.212 -21.249 1.00 77.25 183 GLY A N 1
ATOM 1446 C CA . GLY A 1 183 ? 18.581 4.639 -21.324 1.00 77.25 183 GLY A CA 1
ATOM 1447 C C . GLY A 1 183 ? 18.750 6.022 -21.960 1.00 77.25 183 GLY A C 1
ATOM 1448 O O . GLY A 1 183 ? 19.874 6.394 -22.298 1.00 77.25 183 GLY A O 1
ATOM 1449 N N . GLU A 1 184 ? 17.656 6.755 -22.193 1.00 78.94 184 GLU A N 1
ATOM 1450 C CA . GLU A 1 184 ? 17.634 8.001 -22.964 1.00 78.94 184 GLU A CA 1
ATOM 1451 C C . GLU A 1 184 ? 16.645 9.009 -22.359 1.00 78.94 184 GLU A C 1
ATOM 1453 O O . GLU A 1 184 ? 15.487 8.690 -22.108 1.00 78.94 184 GLU A O 1
ATOM 1458 N N . ASP A 1 185 ? 17.085 10.259 -22.197 1.00 82.69 185 ASP A N 1
ATOM 1459 C CA . ASP A 1 185 ? 16.224 11.342 -21.715 1.00 82.69 185 ASP A CA 1
ATOM 1460 C C . ASP A 1 185 ? 15.218 11.769 -22.800 1.00 82.69 185 ASP A C 1
ATOM 1462 O O . ASP A 1 185 ? 15.600 12.045 -23.944 1.00 82.69 185 ASP A O 1
ATOM 1466 N N . HIS A 1 186 ? 13.937 11.906 -22.438 1.00 89.50 186 HIS A N 1
ATOM 1467 C CA . HIS A 1 186 ? 12.891 12.360 -23.358 1.00 89.50 186 HIS A CA 1
ATOM 1468 C C . HIS A 1 186 ? 12.299 13.719 -22.936 1.00 89.50 186 HIS A C 1
ATOM 1470 O O . HIS A 1 186 ? 11.565 13.800 -21.953 1.00 89.50 186 HIS A O 1
ATOM 1476 N N . PRO A 1 187 ? 12.489 14.800 -23.711 1.00 90.94 187 PRO A N 1
ATOM 1477 C CA . PRO A 1 187 ? 11.948 16.121 -23.372 1.00 90.94 187 PRO A CA 1
ATOM 1478 C C . PRO A 1 187 ? 10.420 16.192 -23.232 1.00 90.94 187 PRO A C 1
ATOM 1480 O O . PRO A 1 187 ? 9.882 17.089 -22.578 1.00 90.94 187 PRO A O 1
ATOM 1483 N N . THR A 1 188 ? 9.683 15.291 -23.890 1.00 90.81 188 THR A N 1
ATOM 1484 C CA . THR A 1 188 ? 8.217 15.267 -23.842 1.00 90.81 188 THR A CA 1
ATOM 1485 C C . THR A 1 188 ? 7.672 13.855 -23.692 1.00 90.81 188 THR A C 1
ATOM 1487 O O . THR A 1 188 ? 8.253 12.888 -24.179 1.00 90.81 188 THR A O 1
ATOM 1490 N N . ARG A 1 189 ? 6.490 13.748 -23.076 1.00 89.50 189 ARG A N 1
ATOM 1491 C CA . ARG A 1 189 ? 5.769 12.478 -22.951 1.00 89.50 189 ARG A CA 1
ATOM 1492 C C . ARG A 1 189 ? 5.488 11.832 -24.304 1.00 89.50 189 ARG A C 1
ATOM 1494 O O . ARG A 1 189 ? 5.585 10.618 -24.418 1.00 89.50 189 ARG A O 1
ATOM 1501 N N . ASP A 1 190 ? 5.104 12.629 -25.297 1.00 90.62 190 ASP A N 1
ATOM 1502 C CA . ASP A 1 190 ? 4.771 12.115 -26.628 1.00 90.62 190 ASP A CA 1
ATOM 1503 C C . ASP A 1 190 ? 6.006 11.490 -27.291 1.00 90.62 190 ASP A C 1
ATOM 1505 O O . ASP A 1 190 ? 5.920 10.389 -27.820 1.00 90.62 190 ASP A O 1
ATOM 1509 N N . GLU A 1 191 ? 7.171 12.131 -27.164 1.00 89.50 191 GLU A N 1
ATOM 1510 C CA . GLU A 1 191 ? 8.447 11.590 -27.646 1.00 89.50 191 GLU A CA 1
ATOM 1511 C C . GLU A 1 191 ? 8.832 10.285 -26.942 1.00 89.50 191 GLU A C 1
ATOM 1513 O O . GLU A 1 191 ? 9.239 9.329 -27.602 1.00 89.50 191 GLU A O 1
ATOM 1518 N N . LEU A 1 192 ? 8.641 10.214 -25.622 1.00 92.81 192 LEU A N 1
ATOM 1519 C CA . LEU A 1 192 ? 8.836 8.979 -24.871 1.00 92.81 192 LEU A CA 1
ATOM 1520 C C . LEU A 1 192 ? 7.912 7.861 -25.371 1.00 92.81 192 LEU A C 1
ATOM 1522 O O . LEU A 1 192 ? 8.346 6.728 -25.576 1.00 92.81 192 LEU A O 1
ATOM 1526 N N . VAL A 1 193 ? 6.623 8.164 -25.542 1.00 90.06 193 VAL A N 1
ATOM 1527 C CA . VAL A 1 193 ? 5.616 7.176 -25.949 1.00 90.06 193 VAL A CA 1
ATOM 1528 C C . VAL A 1 193 ? 5.892 6.673 -27.364 1.00 90.06 193 VAL A C 1
ATOM 1530 O O . VAL A 1 193 ? 5.804 5.468 -27.588 1.00 90.06 193 VAL A O 1
ATOM 1533 N N . ASP A 1 194 ? 6.288 7.552 -28.283 1.00 87.56 194 ASP A N 1
ATOM 1534 C CA . ASP A 1 194 ? 6.715 7.173 -29.634 1.00 87.56 194 ASP A CA 1
ATOM 1535 C C . ASP A 1 194 ? 7.994 6.310 -29.600 1.00 87.56 194 ASP A C 1
ATOM 1537 O O . ASP A 1 194 ? 8.139 5.362 -30.374 1.00 87.56 194 ASP A O 1
ATOM 1541 N N . GLY A 1 195 ? 8.916 6.592 -28.673 1.00 86.88 195 GLY A N 1
ATOM 1542 C CA . GLY A 1 195 ? 10.138 5.812 -28.465 1.00 86.88 195 GLY A CA 1
ATOM 1543 C C . GLY A 1 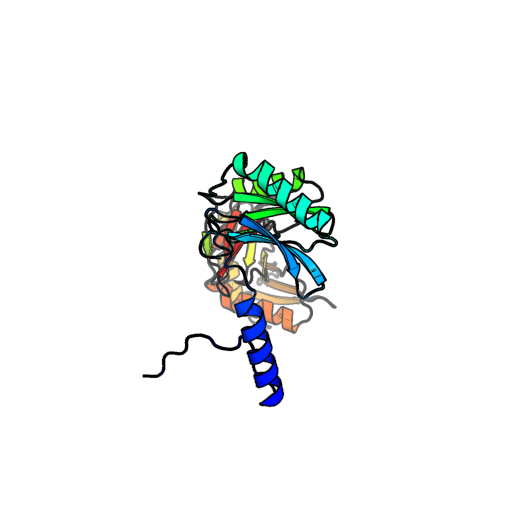195 ? 9.890 4.381 -27.973 1.00 86.88 195 GLY A C 1
ATOM 1544 O O . GLY A 1 195 ? 10.654 3.473 -28.313 1.00 86.88 195 GLY A O 1
ATOM 1545 N N . LEU A 1 196 ? 8.802 4.139 -27.235 1.00 90.06 196 LEU A N 1
ATOM 1546 C CA . LEU A 1 196 ? 8.474 2.815 -26.692 1.00 90.06 196 LEU A CA 1
ATOM 1547 C C . LEU A 1 196 ? 8.183 1.763 -27.769 1.00 90.06 196 LEU A C 1
ATOM 1549 O O . LEU A 1 196 ? 8.414 0.577 -27.525 1.00 90.06 196 LEU A O 1
ATOM 1553 N N . ASP A 1 197 ? 7.752 2.160 -28.967 1.00 86.25 197 ASP A N 1
ATOM 1554 C CA . ASP A 1 197 ? 7.606 1.225 -30.088 1.00 86.25 197 ASP A CA 1
ATOM 1555 C C . ASP A 1 197 ? 8.960 0.613 -30.483 1.00 86.25 197 ASP A C 1
ATOM 1557 O O . ASP A 1 197 ? 9.047 -0.594 -30.722 1.00 86.25 197 ASP A O 1
ATOM 1561 N N . ASN A 1 198 ? 10.048 1.392 -30.426 1.00 84.00 198 ASN A N 1
ATOM 1562 C CA . ASN A 1 198 ? 11.395 0.870 -30.667 1.00 84.00 198 ASN A CA 1
ATOM 1563 C C . ASN A 1 198 ? 11.806 -0.135 -29.586 1.00 84.00 198 ASN A C 1
ATOM 1565 O O . ASN A 1 198 ? 12.432 -1.143 -29.902 1.00 84.00 198 ASN A O 1
ATOM 1569 N N . VAL A 1 199 ? 11.439 0.106 -28.322 1.00 87.50 199 VAL A N 1
ATOM 1570 C CA . VAL A 1 199 ? 11.715 -0.813 -27.203 1.00 87.50 199 VAL A CA 1
ATOM 1571 C C . VAL A 1 199 ? 10.946 -2.124 -27.376 1.00 87.50 199 VAL A C 1
ATOM 1573 O O . VAL A 1 199 ? 11.494 -3.206 -27.160 1.00 87.50 199 VAL A O 1
ATOM 1576 N N . ARG A 1 200 ? 9.684 -2.053 -27.807 1.00 89.12 200 ARG A N 1
ATOM 1577 C CA . ARG A 1 200 ? 8.850 -3.230 -28.089 1.00 89.12 200 ARG A CA 1
ATOM 1578 C C . ARG A 1 200 ? 9.410 -4.056 -29.240 1.00 89.12 200 ARG A C 1
ATOM 1580 O O . ARG A 1 200 ? 9.544 -5.273 -29.104 1.00 89.12 200 ARG A O 1
ATOM 1587 N N . ASP A 1 201 ? 9.787 -3.406 -30.336 1.00 83.00 201 ASP A N 1
ATOM 1588 C CA . ASP A 1 201 ? 10.411 -4.060 -31.488 1.00 83.00 201 ASP A CA 1
ATOM 1589 C C . ASP A 1 201 ? 11.775 -4.661 -31.120 1.00 83.00 201 ASP A C 1
ATOM 1591 O O . ASP A 1 201 ? 12.091 -5.798 -31.495 1.00 83.00 201 ASP A O 1
ATOM 1595 N N . ALA A 1 202 ? 12.565 -3.932 -30.330 1.00 81.44 202 ALA A N 1
ATOM 1596 C CA . ALA A 1 202 ? 13.835 -4.379 -29.776 1.00 81.44 202 ALA A CA 1
ATOM 1597 C C . ALA A 1 202 ? 13.661 -5.649 -28.940 1.00 81.44 202 ALA A C 1
ATOM 1599 O O . ALA A 1 202 ? 14.347 -6.638 -29.188 1.00 81.44 202 ALA A O 1
ATOM 1600 N N . ALA A 1 203 ? 12.713 -5.655 -28.003 1.00 82.81 203 ALA A N 1
ATOM 1601 C CA . ALA A 1 203 ? 12.408 -6.809 -27.166 1.00 82.81 203 ALA A CA 1
ATOM 1602 C C . ALA A 1 203 ? 11.916 -8.002 -28.002 1.00 82.81 203 ALA A C 1
ATOM 1604 O O . ALA A 1 203 ? 12.429 -9.107 -27.853 1.00 82.81 203 ALA A O 1
ATOM 1605 N N . ALA A 1 204 ? 10.998 -7.788 -28.950 1.00 81.88 204 ALA A N 1
ATOM 1606 C CA . ALA A 1 204 ? 10.447 -8.852 -29.793 1.00 81.88 204 ALA A CA 1
ATOM 1607 C C . ALA A 1 204 ? 11.493 -9.510 -30.711 1.00 81.88 204 ALA A C 1
ATOM 1609 O O . ALA A 1 204 ? 11.377 -10.686 -31.070 1.00 81.88 204 ALA A O 1
ATOM 1610 N N . THR A 1 205 ? 12.509 -8.751 -31.125 1.00 74.88 205 THR A N 1
ATOM 1611 C CA . THR A 1 205 ? 13.546 -9.211 -32.058 1.00 74.88 205 THR A CA 1
ATOM 1612 C C . THR A 1 205 ? 14.875 -9.545 -31.385 1.00 74.88 205 THR A C 1
ATOM 1614 O O . THR A 1 205 ? 15.762 -10.093 -32.053 1.00 74.88 205 THR A O 1
ATOM 1617 N N . ALA A 1 206 ? 15.008 -9.283 -30.080 1.00 67.62 206 ALA A N 1
ATOM 1618 C CA . ALA A 1 206 ? 16.212 -9.510 -29.297 1.00 67.62 206 ALA A CA 1
ATOM 1619 C C . ALA A 1 206 ? 16.665 -10.971 -29.403 1.00 67.62 206 ALA A C 1
ATOM 1621 O O . ALA A 1 206 ? 16.082 -11.900 -28.844 1.00 67.62 206 ALA A O 1
ATOM 1622 N N . ARG A 1 207 ? 17.763 -11.196 -30.129 1.00 63.50 207 ARG A N 1
ATOM 1623 C CA . ARG A 1 207 ? 18.423 -12.502 -30.190 1.00 63.50 207 ARG A CA 1
ATOM 1624 C C . ARG A 1 207 ? 19.614 -12.490 -29.254 1.00 63.50 207 ARG A C 1
ATOM 1626 O O . ARG A 1 207 ? 20.545 -11.702 -29.424 1.00 63.50 207 ARG A O 1
ATOM 1633 N N . ARG A 1 208 ? 19.633 -13.430 -28.306 1.00 58.94 208 ARG A N 1
ATOM 1634 C CA . ARG A 1 208 ? 20.820 -13.729 -27.498 1.00 58.94 208 ARG A CA 1
ATOM 1635 C C . ARG A 1 208 ? 21.937 -14.187 -28.432 1.00 58.94 208 ARG A C 1
ATOM 1637 O O . ARG A 1 208 ? 21.961 -15.329 -28.874 1.00 58.94 208 ARG A O 1
ATOM 1644 N N . SER A 1 209 ? 22.856 -13.276 -28.733 1.00 50.97 209 SER A N 1
ATOM 1645 C CA . SER A 1 209 ? 24.056 -13.512 -29.537 1.00 50.97 209 SER A CA 1
ATOM 1646 C C . SER A 1 209 ? 23.804 -13.916 -30.995 1.00 50.97 209 SER A C 1
ATOM 1648 O O . SER A 1 209 ? 24.043 -15.064 -31.342 1.00 50.97 209 SER A O 1
ATOM 1650 N N . THR A 1 210 ? 23.416 -12.994 -31.884 1.00 42.00 210 THR A N 1
ATOM 1651 C CA . THR A 1 210 ? 23.955 -12.875 -33.266 1.00 42.00 210 THR A CA 1
ATOM 1652 C C . THR A 1 210 ? 23.468 -11.555 -33.874 1.00 42.00 210 THR A C 1
ATOM 1654 O O . THR A 1 210 ? 22.295 -11.236 -33.733 1.00 42.00 210 THR A O 1
ATOM 1657 N N . ILE A 1 211 ? 24.367 -10.832 -34.553 1.00 46.62 211 ILE A N 1
ATOM 1658 C CA . ILE A 1 211 ? 24.164 -9.576 -35.303 1.00 46.62 211 ILE A CA 1
ATOM 1659 C C . ILE A 1 211 ? 22.758 -9.507 -35.936 1.00 46.62 211 ILE A C 1
ATOM 1661 O O . ILE A 1 211 ? 22.495 -10.129 -36.966 1.00 46.62 211 ILE A O 1
ATOM 1665 N N . GLY A 1 212 ? 21.872 -8.767 -35.277 1.00 54.16 212 GLY A N 1
ATOM 1666 C CA . GLY A 1 212 ? 20.560 -8.313 -35.730 1.00 54.16 212 GLY A CA 1
ATOM 1667 C C . GLY A 1 212 ? 20.422 -6.829 -35.377 1.00 54.16 212 GLY A C 1
ATOM 1668 O O . GLY A 1 212 ? 21.367 -6.256 -34.835 1.00 54.16 212 GLY A O 1
ATOM 1669 N N . ASP A 1 213 ? 19.285 -6.208 -35.688 1.00 63.75 213 ASP A N 1
ATOM 1670 C CA . ASP A 1 213 ? 19.073 -4.767 -35.470 1.00 63.75 213 ASP A CA 1
ATOM 1671 C C . ASP A 1 213 ? 19.160 -4.341 -33.989 1.00 63.75 213 ASP A C 1
ATOM 1673 O O . ASP A 1 213 ? 19.444 -3.178 -33.715 1.00 63.75 213 ASP A O 1
ATOM 1677 N N . VAL A 1 214 ? 18.998 -5.287 -33.050 1.00 75.62 214 VAL A N 1
ATOM 1678 C CA . VAL A 1 214 ? 19.159 -5.086 -31.602 1.00 75.62 214 VAL A CA 1
ATOM 1679 C C . VAL A 1 214 ? 19.928 -6.250 -30.966 1.00 75.62 214 VAL A C 1
ATOM 1681 O O . VAL A 1 214 ? 19.758 -7.416 -31.341 1.00 75.62 214 VAL A O 1
ATOM 1684 N N . SER A 1 215 ? 20.780 -5.946 -29.983 1.00 81.44 215 SER A N 1
ATOM 1685 C CA . SER A 1 215 ? 21.566 -6.918 -29.217 1.00 81.44 215 SER A CA 1
ATOM 1686 C C . SER A 1 215 ? 21.426 -6.730 -27.706 1.00 81.44 215 SER A C 1
ATOM 1688 O O . SER A 1 215 ? 21.404 -5.610 -27.210 1.00 81.44 215 SER A O 1
ATOM 1690 N N . VAL A 1 216 ? 21.378 -7.843 -26.970 1.00 87.56 216 VAL A N 1
ATOM 1691 C CA . VAL A 1 216 ? 21.416 -7.841 -25.500 1.00 87.56 216 VAL A CA 1
ATOM 1692 C C . VAL A 1 216 ? 22.861 -7.989 -25.038 1.00 87.56 216 VAL A C 1
ATOM 1694 O O . VAL A 1 216 ? 23.525 -8.972 -25.388 1.00 87.56 216 VAL A O 1
ATOM 1697 N N . GLN A 1 217 ? 23.342 -7.057 -24.220 1.00 89.69 217 GLN A N 1
ATOM 1698 C CA . GLN A 1 217 ? 24.624 -7.179 -23.536 1.00 89.69 217 GLN A CA 1
ATOM 1699 C C . GLN A 1 217 ? 24.406 -7.460 -22.051 1.00 89.69 217 GLN A C 1
ATOM 1701 O O . GLN A 1 217 ? 23.922 -6.595 -21.335 1.00 89.69 217 GLN A O 1
ATOM 1706 N N . LEU A 1 218 ? 24.854 -8.629 -21.584 1.00 90.94 218 LEU A N 1
ATOM 1707 C CA . LEU A 1 218 ? 25.038 -8.886 -20.154 1.00 90.94 218 LEU A CA 1
ATOM 1708 C C . LEU A 1 218 ? 26.408 -8.356 -19.722 1.00 90.94 218 LEU A C 1
ATOM 1710 O O . LEU A 1 218 ? 27.420 -8.669 -20.364 1.00 90.94 218 LEU A O 1
ATOM 1714 N N . TYR A 1 219 ? 26.458 -7.574 -18.651 1.00 89.06 219 TYR A N 1
ATOM 1715 C CA . TYR A 1 219 ? 27.694 -6.999 -18.127 1.00 89.06 219 TYR A CA 1
ATOM 1716 C C . TYR A 1 219 ? 27.687 -6.956 -16.594 1.00 89.06 219 TYR A C 1
ATOM 1718 O O . TYR A 1 219 ? 26.663 -7.195 -15.967 1.00 89.06 219 TYR A O 1
ATOM 1726 N N . GLY A 1 220 ? 28.855 -6.706 -15.999 1.00 85.06 220 GLY A N 1
ATOM 1727 C CA . GLY A 1 220 ? 29.042 -6.712 -14.547 1.00 85.06 220 GLY A CA 1
ATOM 1728 C C . GLY A 1 220 ? 29.979 -7.820 -14.057 1.00 85.06 220 GLY A C 1
ATOM 1729 O O . GLY A 1 220 ? 30.283 -8.774 -14.777 1.00 85.06 220 GLY A O 1
ATOM 1730 N N . ASN A 1 221 ? 30.523 -7.649 -12.851 1.00 73.50 221 ASN A N 1
ATOM 1731 C CA . ASN A 1 221 ? 31.447 -8.599 -12.228 1.00 73.50 221 ASN A CA 1
ATOM 1732 C C . ASN A 1 221 ? 31.142 -8.713 -10.730 1.00 73.50 221 ASN A C 1
ATOM 1734 O O . ASN A 1 221 ? 31.628 -7.911 -9.935 1.00 73.50 221 ASN A O 1
ATOM 1738 N N . GLY A 1 222 ? 30.327 -9.704 -10.370 1.00 78.81 222 GLY A N 1
ATOM 1739 C CA . GLY A 1 222 ? 29.782 -9.897 -9.022 1.00 78.81 222 GLY A CA 1
ATOM 1740 C C . GLY A 1 222 ? 28.294 -9.563 -8.971 1.00 78.81 222 GLY A C 1
ATOM 1741 O O . GLY A 1 222 ? 27.505 -10.407 -8.575 1.00 78.81 222 GLY A O 1
ATOM 1742 N N . GLU A 1 223 ? 27.933 -8.391 -9.482 1.00 86.94 223 GLU A N 1
ATOM 1743 C CA . GLU A 1 223 ? 26.563 -7.948 -9.741 1.00 86.94 223 GLU A CA 1
ATOM 1744 C C . GLU A 1 223 ? 26.362 -7.861 -11.253 1.00 86.94 223 GLU A C 1
ATOM 1746 O O . GLU A 1 223 ? 27.208 -7.297 -11.954 1.00 86.94 223 GLU A O 1
ATOM 1751 N N . TRP A 1 224 ? 25.307 -8.490 -11.764 1.00 91.94 224 TRP A N 1
ATOM 1752 C CA . TRP A 1 224 ? 25.031 -8.588 -13.193 1.00 91.94 224 TRP A CA 1
ATOM 1753 C C . TRP A 1 224 ? 23.952 -7.604 -13.611 1.00 91.94 224 TRP A C 1
ATOM 1755 O O . TRP A 1 224 ? 22.980 -7.401 -12.902 1.00 91.94 224 TRP A O 1
ATOM 1765 N N . HIS A 1 225 ? 24.108 -7.045 -14.798 1.00 92.00 225 HIS A N 1
ATOM 1766 C CA . HIS A 1 225 ? 23.165 -6.142 -15.438 1.00 92.00 225 HIS A CA 1
ATOM 1767 C C . HIS A 1 225 ? 22.974 -6.578 -16.886 1.00 92.00 225 HIS A C 1
ATOM 1769 O O . HIS A 1 225 ? 23.792 -7.325 -17.449 1.00 92.00 225 HIS A O 1
ATOM 1775 N N . PHE A 1 226 ? 21.911 -6.093 -17.509 1.00 91.31 226 PHE A N 1
ATOM 1776 C CA . PHE A 1 226 ? 21.725 -6.200 -18.942 1.00 91.31 226 PHE A CA 1
ATOM 1777 C C . PHE A 1 226 ? 21.370 -4.848 -19.539 1.00 91.31 226 PHE A C 1
ATOM 1779 O O . PHE A 1 226 ? 20.730 -4.022 -18.903 1.00 91.31 226 PHE A O 1
ATOM 1786 N N . ARG A 1 227 ? 21.725 -4.676 -20.809 1.00 90.88 227 ARG A N 1
ATOM 1787 C CA . ARG A 1 227 ? 21.234 -3.566 -21.621 1.00 90.88 227 ARG A CA 1
ATOM 1788 C C . ARG A 1 227 ? 20.880 -3.993 -23.029 1.00 90.88 227 ARG A C 1
ATOM 1790 O O . ARG A 1 227 ? 21.501 -4.912 -23.583 1.00 90.88 227 ARG A O 1
ATOM 1797 N N . LEU A 1 228 ? 19.883 -3.327 -23.593 1.00 88.38 228 LEU A N 1
ATOM 1798 C CA . LEU A 1 228 ? 19.494 -3.436 -24.991 1.00 88.38 228 LEU A CA 1
ATOM 1799 C C . LEU A 1 228 ? 20.249 -2.382 -25.789 1.00 88.38 228 LEU A C 1
ATOM 1801 O O . LEU A 1 228 ? 20.214 -1.202 -25.461 1.00 88.38 228 LEU A O 1
ATOM 1805 N N . LEU A 1 229 ? 20.937 -2.826 -26.833 1.00 86.44 229 LEU A N 1
ATOM 1806 C CA . LEU A 1 229 ? 21.723 -1.970 -27.706 1.00 86.44 229 LEU A CA 1
ATOM 1807 C C . LEU A 1 229 ? 21.196 -2.059 -29.131 1.00 86.44 229 LEU A C 1
ATOM 1809 O O . LEU A 1 229 ? 20.978 -3.168 -29.629 1.00 86.44 229 LEU A O 1
ATOM 1813 N N . ASP A 1 230 ? 21.068 -0.922 -29.802 1.00 82.31 230 ASP A N 1
ATOM 1814 C CA . ASP A 1 230 ? 20.749 -0.874 -31.226 1.00 82.31 230 ASP A CA 1
ATOM 1815 C C . ASP A 1 230 ? 21.936 -1.337 -32.106 1.00 82.31 230 ASP A C 1
ATOM 1817 O O . ASP A 1 230 ? 23.012 -1.729 -31.627 1.00 82.31 230 ASP A O 1
ATOM 1821 N N . ARG A 1 231 ? 21.759 -1.282 -33.431 1.00 79.50 231 ARG A N 1
ATOM 1822 C CA . ARG A 1 231 ? 22.806 -1.622 -34.413 1.00 79.50 231 ARG A CA 1
ATOM 1823 C C . ARG A 1 231 ? 24.066 -0.754 -34.321 1.00 79.50 231 ARG A C 1
ATOM 1825 O O . ARG A 1 231 ? 25.147 -1.229 -34.677 1.00 79.50 231 ARG A O 1
ATOM 1832 N N . ASP A 1 232 ? 23.931 0.489 -33.870 1.00 82.69 232 ASP A N 1
ATOM 1833 C CA . ASP A 1 232 ? 25.010 1.465 -33.716 1.00 82.69 232 ASP A CA 1
ATOM 1834 C C . ASP A 1 232 ? 25.647 1.394 -32.311 1.00 82.69 232 ASP A C 1
ATOM 1836 O O . ASP A 1 232 ? 26.659 2.051 -32.048 1.00 82.69 232 ASP A O 1
ATOM 1840 N N . ARG A 1 233 ? 25.145 0.490 -31.454 1.00 80.69 233 ARG A N 1
ATOM 1841 C CA . ARG A 1 233 ? 25.483 0.311 -30.034 1.00 80.69 233 ARG A CA 1
ATOM 1842 C C . ARG A 1 233 ? 25.069 1.483 -29.145 1.00 80.69 233 ARG A C 1
ATOM 1844 O O . ARG A 1 233 ? 25.667 1.655 -28.080 1.00 80.69 233 ARG A O 1
ATOM 1851 N N . ALA A 1 234 ? 24.082 2.263 -29.570 1.00 84.25 234 ALA A N 1
ATOM 1852 C CA . ALA A 1 234 ? 23.358 3.161 -28.686 1.00 84.25 234 ALA A CA 1
ATOM 1853 C C . ALA A 1 234 ? 22.494 2.338 -27.722 1.00 84.25 234 ALA A C 1
ATOM 1855 O O . ALA A 1 234 ? 22.019 1.253 -28.069 1.00 84.25 234 ALA A O 1
ATOM 1856 N N . GLU A 1 235 ? 22.370 2.820 -26.492 1.00 87.81 235 GLU A N 1
ATOM 1857 C CA . GLU A 1 235 ? 21.611 2.161 -25.437 1.00 87.81 235 GLU A CA 1
ATOM 1858 C C . GLU A 1 235 ? 20.132 2.499 -25.575 1.00 87.81 235 GLU A C 1
ATOM 1860 O O . GLU A 1 235 ? 19.773 3.660 -25.673 1.00 87.81 235 GLU A O 1
ATOM 1865 N N . ILE A 1 236 ? 19.292 1.469 -25.624 1.00 85.88 236 ILE A N 1
ATOM 1866 C CA . ILE A 1 236 ? 17.834 1.602 -25.731 1.00 85.88 236 ILE A CA 1
ATOM 1867 C C . ILE A 1 236 ? 17.192 1.456 -24.345 1.00 85.88 236 ILE A C 1
ATOM 1869 O O . ILE A 1 236 ? 16.197 2.104 -24.035 1.00 85.88 236 ILE A O 1
ATOM 1873 N N . ALA A 1 237 ? 17.728 0.544 -23.533 1.00 87.12 237 ALA A N 1
ATOM 1874 C CA . ALA A 1 237 ? 17.217 0.215 -22.209 1.00 87.12 237 ALA A CA 1
ATOM 1875 C C . ALA A 1 237 ? 18.322 -0.411 -21.359 1.00 87.12 237 ALA A C 1
ATOM 1877 O O . ALA A 1 237 ? 19.107 -1.209 -21.884 1.00 87.12 237 ALA A O 1
ATOM 1878 N N . ASP A 1 238 ? 18.313 -0.141 -20.058 1.00 90.81 238 ASP A N 1
ATOM 1879 C CA . ASP A 1 238 ? 19.232 -0.733 -19.083 1.00 90.81 238 ASP A CA 1
ATOM 1880 C C . ASP A 1 238 ? 18.464 -1.288 -17.872 1.00 90.81 238 ASP A C 1
ATOM 1882 O O . ASP A 1 238 ? 17.354 -0.862 -17.541 1.00 90.81 238 ASP A O 1
ATOM 1886 N N . SER A 1 239 ? 19.033 -2.293 -17.218 1.00 88.50 239 SER A N 1
ATOM 1887 C CA . SER A 1 239 ? 18.524 -2.830 -15.964 1.00 88.50 239 SER A CA 1
ATOM 1888 C C . SER A 1 239 ? 18.932 -1.967 -14.766 1.00 88.50 239 SER A C 1
ATOM 1890 O O . SER A 1 239 ? 20.106 -1.898 -14.403 1.00 88.50 239 SER A O 1
ATOM 1892 N N . THR A 1 240 ? 17.951 -1.417 -14.052 1.00 73.38 240 THR A N 1
ATOM 1893 C CA . THR A 1 240 ? 18.180 -0.696 -12.785 1.00 73.38 240 THR A CA 1
ATOM 1894 C C . THR A 1 240 ? 18.609 -1.577 -11.624 1.00 73.38 240 THR A C 1
ATOM 1896 O O . THR A 1 240 ? 19.270 -1.096 -10.707 1.00 73.38 240 THR A O 1
ATOM 1899 N N . VAL A 1 241 ? 18.192 -2.844 -11.616 1.00 78.12 241 VAL A N 1
ATOM 1900 C CA . VAL A 1 241 ? 18.536 -3.778 -10.542 1.00 78.12 241 VAL A CA 1
ATOM 1901 C C . VAL A 1 241 ? 19.811 -4.529 -10.894 1.00 78.12 241 VAL A C 1
ATOM 1903 O O . VAL A 1 241 ? 20.005 -4.948 -12.037 1.00 78.12 241 VAL A O 1
ATOM 1906 N N . SER A 1 242 ? 20.680 -4.707 -9.902 1.00 85.75 242 SER A N 1
ATOM 1907 C CA . SER A 1 242 ? 21.735 -5.703 -9.991 1.00 85.75 242 SER A CA 1
ATOM 1908 C C . SER A 1 242 ? 21.134 -7.086 -9.774 1.00 85.75 242 SER A C 1
ATOM 1910 O O . SER A 1 242 ? 20.411 -7.351 -8.815 1.00 85.75 242 SER A O 1
ATOM 1912 N N . TYR A 1 243 ? 21.455 -7.996 -10.677 1.00 87.31 243 TYR A N 1
ATOM 1913 C CA . TYR A 1 243 ? 21.116 -9.401 -10.567 1.00 87.31 243 TYR A CA 1
ATOM 1914 C C . TYR A 1 243 ? 22.255 -10.145 -9.869 1.00 87.31 243 TYR A C 1
ATOM 1916 O O . TYR A 1 243 ? 23.438 -9.894 -10.124 1.00 87.31 243 TYR A O 1
ATOM 1924 N N . SER A 1 244 ? 21.899 -11.086 -8.994 1.00 89.06 244 SER A N 1
ATOM 1925 C CA . SER A 1 244 ? 22.858 -11.864 -8.196 1.00 89.06 244 SER A CA 1
ATOM 1926 C C . SER A 1 244 ? 23.833 -12.667 -9.050 1.00 89.06 244 SER A C 1
ATOM 1928 O O . SER A 1 244 ? 24.976 -12.908 -8.661 1.00 89.06 244 SER A O 1
ATOM 1930 N N . ASP A 1 245 ? 23.382 -13.097 -10.223 1.00 90.19 245 ASP A N 1
ATOM 1931 C CA . ASP A 1 245 ? 24.167 -13.875 -11.155 1.00 90.19 245 ASP A CA 1
ATOM 1932 C C . ASP A 1 245 ? 23.679 -13.680 -12.597 1.00 90.19 245 ASP A C 1
ATOM 1934 O O . ASP A 1 245 ? 22.701 -12.990 -12.899 1.00 90.19 245 ASP A O 1
ATOM 1938 N N . ARG A 1 246 ? 24.422 -14.292 -13.517 1.00 89.25 246 ARG A N 1
ATOM 1939 C CA . ARG A 1 246 ? 24.154 -14.209 -14.948 1.00 89.25 246 ARG A CA 1
ATOM 1940 C C . ARG A 1 246 ? 22.819 -14.847 -15.335 1.00 89.25 246 ARG A C 1
ATOM 1942 O O . ARG A 1 246 ? 22.248 -14.429 -16.338 1.00 89.25 246 ARG A O 1
ATOM 1949 N N . GLU A 1 247 ? 22.379 -15.880 -14.623 1.00 90.31 247 GLU A N 1
ATOM 1950 C CA . GLU A 1 247 ? 21.119 -16.577 -14.897 1.00 90.31 247 GLU A CA 1
ATOM 1951 C C . GLU A 1 247 ? 19.948 -15.668 -14.529 1.00 90.31 247 GLU A C 1
ATOM 1953 O O . GLU A 1 247 ? 19.131 -15.385 -15.394 1.00 90.31 247 GLU A O 1
ATOM 1958 N N . ALA A 1 248 ? 19.979 -15.043 -13.353 1.00 88.56 248 ALA A N 1
ATOM 1959 C CA . ALA A 1 248 ? 18.989 -14.046 -12.950 1.00 88.56 248 ALA A CA 1
ATOM 1960 C C . ALA A 1 248 ? 18.921 -12.846 -13.922 1.00 88.56 248 ALA A C 1
ATOM 1962 O O . ALA A 1 248 ? 17.837 -12.425 -14.320 1.00 88.56 248 ALA A O 1
ATOM 1963 N N . ALA A 1 249 ? 20.068 -12.339 -14.397 1.00 88.62 249 ALA A N 1
ATOM 1964 C CA . ALA A 1 249 ? 20.080 -11.295 -15.432 1.00 88.62 249 ALA A CA 1
ATOM 1965 C C . ALA A 1 249 ? 19.503 -11.788 -16.772 1.00 88.62 249 ALA A C 1
ATOM 1967 O O . ALA A 1 249 ? 18.934 -11.018 -17.544 1.00 88.62 249 ALA A O 1
ATOM 1968 N N . THR A 1 250 ? 19.660 -13.079 -17.067 1.00 89.31 250 THR A N 1
ATOM 1969 C CA . THR A 1 250 ? 19.088 -13.720 -18.255 1.00 89.31 250 THR A CA 1
ATOM 1970 C C . THR A 1 250 ? 17.569 -13.845 -18.116 1.00 89.31 250 THR A C 1
ATOM 1972 O O . THR A 1 250 ? 16.865 -13.534 -19.075 1.00 89.31 250 THR A O 1
ATOM 1975 N N . ASP A 1 251 ? 17.063 -14.195 -16.935 1.00 89.56 251 ASP A N 1
ATOM 1976 C CA . ASP A 1 251 ? 15.629 -14.256 -16.637 1.00 89.56 251 ASP A CA 1
ATOM 1977 C C . ASP A 1 251 ? 14.968 -12.877 -16.748 1.00 89.56 251 ASP A C 1
ATOM 1979 O O . ASP A 1 251 ? 13.901 -12.760 -17.347 1.00 89.56 251 ASP A O 1
ATOM 1983 N N . GLY A 1 252 ? 15.634 -11.811 -16.286 1.00 87.69 252 GLY A N 1
ATOM 1984 C CA . GLY A 1 252 ? 15.173 -10.432 -16.493 1.00 87.69 252 GLY A CA 1
ATOM 1985 C C . GLY A 1 252 ? 15.020 -10.078 -17.979 1.00 87.69 252 GLY A C 1
ATOM 1986 O O . GLY A 1 252 ? 14.009 -9.512 -18.396 1.00 87.69 252 GLY A O 1
ATOM 1987 N N . VAL A 1 253 ? 15.977 -10.498 -18.814 1.00 89.81 253 VAL A N 1
ATOM 1988 C CA . VAL A 1 253 ? 15.883 -10.344 -20.277 1.00 89.81 253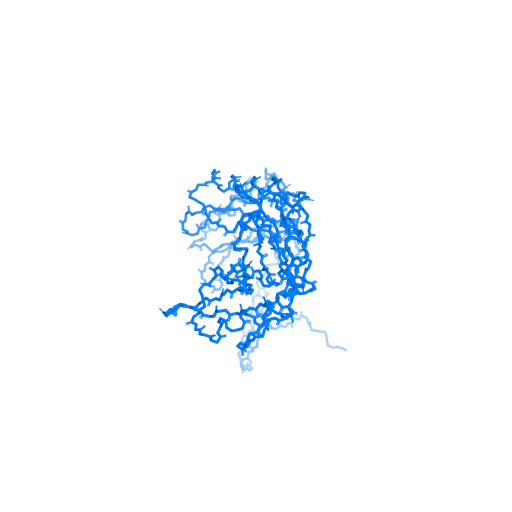 VAL A CA 1
ATOM 1989 C C . VAL A 1 253 ? 14.721 -11.157 -20.857 1.00 89.81 253 VAL A C 1
ATOM 1991 O O . VAL A 1 253 ? 14.029 -10.662 -21.749 1.00 89.81 253 VAL A O 1
ATOM 1994 N N . ASP A 1 254 ? 14.501 -12.392 -20.391 1.00 89.50 254 ASP A N 1
ATOM 1995 C CA . ASP A 1 254 ? 13.373 -13.219 -20.846 1.00 89.50 254 ASP A CA 1
ATOM 1996 C C . ASP A 1 254 ? 12.030 -12.600 -20.449 1.00 89.50 254 ASP A C 1
ATOM 1998 O O . ASP A 1 254 ? 11.122 -12.568 -21.276 1.00 89.50 254 ASP A O 1
ATOM 2002 N N . ALA A 1 255 ? 11.912 -12.048 -19.239 1.00 89.25 255 ALA A N 1
ATOM 2003 C CA . ALA A 1 255 ? 10.710 -11.359 -18.779 1.00 89.25 255 ALA A CA 1
ATOM 2004 C C . ALA A 1 255 ? 10.393 -10.138 -19.655 1.00 89.25 255 ALA A C 1
ATOM 2006 O O . ALA A 1 255 ? 9.275 -10.007 -20.157 1.00 89.25 255 ALA A O 1
ATOM 2007 N N . LEU A 1 256 ? 11.389 -9.284 -19.915 1.00 88.31 256 LEU A N 1
ATOM 2008 C CA . LEU A 1 256 ? 11.226 -8.135 -20.807 1.00 88.31 256 LEU A CA 1
ATOM 2009 C C . LEU A 1 256 ? 10.817 -8.585 -22.220 1.00 88.31 256 LEU A C 1
ATOM 2011 O O . LEU A 1 256 ? 9.854 -8.072 -22.781 1.00 88.31 256 LEU A O 1
ATOM 2015 N N . THR A 1 257 ? 11.495 -9.595 -22.770 1.00 88.75 257 THR A N 1
ATOM 2016 C CA . THR A 1 257 ? 11.211 -10.149 -24.107 1.00 88.75 257 THR A CA 1
ATOM 2017 C C . THR A 1 257 ? 9.799 -10.729 -24.206 1.00 88.75 257 THR A C 1
ATOM 2019 O O . THR A 1 257 ? 9.113 -10.532 -25.208 1.00 88.75 257 THR A O 1
ATOM 2022 N N . ALA A 1 258 ? 9.355 -11.449 -23.175 1.00 89.31 258 ALA A N 1
ATOM 2023 C CA . ALA A 1 258 ? 8.066 -12.129 -23.160 1.00 89.31 258 ALA A CA 1
ATOM 2024 C C . ALA A 1 258 ? 6.884 -11.164 -23.023 1.00 89.31 258 ALA A C 1
ATOM 2026 O O . ALA A 1 258 ? 5.811 -11.445 -23.555 1.00 89.31 258 ALA A O 1
ATOM 2027 N N . HIS A 1 259 ? 7.062 -10.055 -22.302 1.00 91.00 259 HIS A N 1
ATOM 2028 C CA . HIS A 1 259 ? 5.945 -9.213 -21.882 1.00 91.00 259 HIS A CA 1
ATOM 2029 C C . HIS A 1 259 ? 5.913 -7.828 -22.539 1.00 91.00 259 HIS A C 1
ATOM 2031 O O . HIS A 1 259 ? 4.822 -7.288 -22.720 1.00 91.00 259 HIS A O 1
ATOM 2037 N N . ALA A 1 260 ? 7.055 -7.256 -22.936 1.00 89.81 260 ALA A N 1
ATOM 2038 C CA . ALA A 1 260 ? 7.110 -5.906 -23.506 1.00 89.81 260 ALA A CA 1
ATOM 2039 C C . ALA A 1 260 ? 6.209 -5.683 -24.737 1.00 89.81 260 ALA A C 1
ATOM 2041 O O . ALA A 1 260 ? 5.562 -4.634 -24.775 1.00 89.81 260 ALA A O 1
ATOM 2042 N N . PRO A 1 261 ? 6.088 -6.616 -25.710 1.00 89.38 261 PRO A N 1
ATOM 2043 C CA . PRO A 1 261 ? 5.294 -6.373 -26.920 1.00 89.38 261 PRO A CA 1
ATOM 2044 C C . PRO A 1 261 ? 3.824 -6.008 -26.652 1.00 89.38 261 PRO A C 1
ATOM 2046 O O . PRO A 1 261 ? 3.256 -5.178 -27.363 1.00 89.38 261 PRO A O 1
ATOM 2049 N N . ASP A 1 262 ? 3.232 -6.583 -25.601 1.00 87.56 262 ASP A N 1
ATOM 2050 C CA . ASP A 1 262 ? 1.817 -6.419 -25.243 1.00 87.56 262 ASP A CA 1
ATOM 2051 C C . ASP A 1 262 ? 1.599 -5.576 -23.969 1.00 87.56 262 ASP A C 1
ATOM 2053 O O . ASP A 1 262 ? 0.454 -5.345 -23.558 1.00 87.56 262 ASP A O 1
ATOM 2057 N N . ALA A 1 263 ? 2.678 -5.108 -23.332 1.00 87.88 263 ALA A N 1
ATOM 2058 C CA . ALA A 1 263 ? 2.624 -4.377 -22.070 1.00 87.88 263 ALA A CA 1
ATOM 2059 C C . ALA A 1 263 ? 2.008 -2.980 -22.254 1.00 87.88 263 ALA A C 1
ATOM 2061 O O . ALA A 1 263 ? 2.563 -2.164 -22.993 1.00 87.88 263 ALA A O 1
ATOM 2062 N N . PRO A 1 264 ? 0.878 -2.651 -21.607 1.00 89.50 264 PRO A N 1
ATOM 2063 C CA . PRO A 1 264 ? 0.277 -1.323 -21.710 1.00 89.50 264 PRO A CA 1
ATOM 2064 C C . PRO A 1 264 ? 1.195 -0.229 -21.145 1.00 89.50 264 PRO A C 1
ATOM 2066 O O . PRO A 1 264 ? 2.013 -0.480 -20.263 1.00 89.50 264 PRO A O 1
ATOM 2069 N N . ILE A 1 265 ? 1.025 0.993 -21.653 1.00 89.12 265 ILE A N 1
ATOM 2070 C CA . ILE A 1 265 ? 1.721 2.188 -21.168 1.00 89.12 265 ILE A CA 1
ATOM 2071 C C . ILE A 1 265 ? 0.802 2.905 -20.177 1.00 89.12 265 ILE A C 1
ATOM 2073 O O . ILE A 1 265 ? -0.330 3.249 -20.526 1.00 89.12 265 ILE A O 1
ATOM 2077 N N . PHE A 1 266 ? 1.283 3.154 -18.965 1.00 85.12 266 PHE A N 1
ATOM 2078 C CA . PHE A 1 266 ? 0.555 3.843 -17.906 1.00 85.12 266 PHE A CA 1
ATOM 2079 C C . PHE A 1 266 ? 1.364 5.010 -17.358 1.00 85.12 266 PHE A C 1
ATOM 2081 O O . PHE A 1 266 ? 2.570 4.908 -17.179 1.00 85.12 266 PHE A O 1
ATOM 2088 N N . ALA A 1 267 ? 0.691 6.117 -17.066 1.00 84.00 267 ALA A N 1
ATOM 2089 C CA . ALA A 1 267 ? 1.275 7.226 -16.327 1.00 84.00 267 ALA A CA 1
ATOM 2090 C C . ALA A 1 267 ? 0.708 7.222 -14.907 1.00 84.00 267 ALA A C 1
ATOM 2092 O O . ALA A 1 267 ? -0.488 6.982 -14.735 1.00 84.00 267 ALA A O 1
ATOM 2093 N N . ILE A 1 268 ? 1.559 7.500 -13.921 1.00 81.44 268 ILE A N 1
ATOM 2094 C CA . ILE A 1 268 ? 1.102 7.965 -12.611 1.00 81.44 268 ILE A CA 1
ATOM 2095 C C . ILE A 1 268 ? 1.333 9.469 -12.605 1.00 81.44 268 ILE A C 1
ATOM 2097 O O . ILE A 1 268 ? 2.480 9.907 -12.671 1.00 81.44 268 ILE A O 1
ATOM 2101 N N . GLU A 1 269 ? 0.248 10.239 -12.608 1.00 79.06 269 GLU A N 1
ATOM 2102 C CA . GLU A 1 269 ? 0.338 11.701 -12.539 1.00 79.06 269 GLU A CA 1
ATOM 2103 C C . GLU A 1 269 ? 0.727 12.131 -11.121 1.00 79.06 269 GLU A C 1
ATOM 2105 O O . GLU A 1 269 ? 1.752 12.785 -10.940 1.00 79.06 269 GLU A O 1
ATOM 2110 N N . ASP A 1 270 ? -0.036 11.654 -10.135 1.00 80.50 270 ASP A N 1
ATOM 2111 C CA . ASP A 1 270 ? 0.152 11.967 -8.720 1.00 80.50 270 ASP A CA 1
ATOM 2112 C C . ASP A 1 270 ? 0.363 10.682 -7.900 1.00 80.50 270 ASP A C 1
ATOM 2114 O O . ASP A 1 270 ? 1.481 10.378 -7.481 1.00 80.50 270 ASP A O 1
ATOM 2118 N N . ALA A 1 271 ? -0.689 9.871 -7.757 1.00 85.12 271 ALA A N 1
ATOM 2119 C CA . ALA A 1 271 ? -0.637 8.560 -7.116 1.00 85.12 271 ALA A CA 1
ATOM 2120 C C . ALA A 1 271 ? -1.687 7.607 -7.701 1.00 85.12 271 ALA A C 1
ATOM 2122 O O . ALA A 1 271 ? -2.638 8.033 -8.367 1.00 85.12 271 ALA A O 1
ATOM 2123 N N . VAL A 1 272 ? -1.515 6.312 -7.452 1.00 86.44 272 VAL A N 1
ATOM 2124 C CA . VAL A 1 272 ? -2.373 5.244 -7.963 1.00 86.44 272 VAL A CA 1
ATOM 2125 C C . VAL A 1 272 ? -2.648 4.209 -6.878 1.00 86.44 272 VAL A C 1
ATOM 2127 O O . VAL A 1 272 ? -1.745 3.837 -6.132 1.00 86.44 272 VAL A O 1
ATOM 2130 N N . ILE A 1 273 ? -3.876 3.699 -6.820 1.00 85.62 273 ILE A N 1
ATOM 2131 C CA . ILE A 1 273 ? -4.194 2.521 -6.010 1.00 85.62 273 ILE A CA 1
ATOM 2132 C C . ILE A 1 273 ? -3.885 1.293 -6.859 1.00 85.62 273 ILE A C 1
ATOM 2134 O O . ILE A 1 273 ? -4.560 1.025 -7.856 1.00 85.62 273 ILE A O 1
ATOM 2138 N N . ARG A 1 274 ? -2.851 0.549 -6.484 1.00 83.94 274 ARG A N 1
ATOM 2139 C CA . ARG A 1 274 ? -2.409 -0.673 -7.151 1.00 83.94 274 ARG A CA 1
ATOM 2140 C C . ARG A 1 274 ? -3.061 -1.879 -6.487 1.00 83.94 274 ARG A C 1
ATOM 2142 O O . ARG A 1 274 ? -2.935 -2.042 -5.285 1.00 83.94 274 ARG A O 1
ATOM 2149 N N . LEU A 1 275 ? -3.716 -2.735 -7.267 1.00 82.56 275 LEU A N 1
ATOM 2150 C CA . LEU A 1 275 ? -4.259 -4.017 -6.809 1.00 82.56 275 LEU A CA 1
ATOM 2151 C C . LEU A 1 275 ? -3.355 -5.166 -7.262 1.00 82.56 275 LEU A C 1
ATOM 2153 O O . LEU A 1 275 ? -3.095 -5.289 -8.466 1.00 82.56 275 LEU A O 1
ATOM 2157 N N . ASP A 1 276 ? -2.939 -6.011 -6.318 1.00 76.00 276 ASP A N 1
ATOM 2158 C CA . ASP A 1 276 ? -2.223 -7.261 -6.589 1.00 76.00 276 ASP A CA 1
ATOM 2159 C C . ASP A 1 276 ? -3.215 -8.425 -6.763 1.00 76.00 276 ASP A C 1
ATOM 2161 O O . ASP A 1 276 ? -4.112 -8.649 -5.945 1.00 76.00 276 ASP A O 1
ATOM 2165 N N . GLY A 1 277 ? -3.076 -9.162 -7.866 1.00 61.16 277 GLY A N 1
ATOM 2166 C CA . GLY A 1 277 ? -3.935 -10.299 -8.190 1.00 61.16 277 GLY A CA 1
ATOM 2167 C C . GLY A 1 277 ? -3.665 -11.541 -7.337 1.00 61.16 277 GLY A C 1
ATOM 2168 O O . GLY A 1 277 ? -4.587 -12.332 -7.114 1.00 61.16 277 GLY A O 1
ATOM 2169 N N . ASP A 1 278 ? -2.446 -11.705 -6.818 1.00 57.12 278 ASP A N 1
ATOM 2170 C CA . ASP A 1 278 ? -2.053 -12.858 -6.005 1.00 57.12 278 ASP A CA 1
ATOM 2171 C C . ASP A 1 278 ? -2.292 -12.575 -4.514 1.00 57.12 278 ASP A C 1
ATOM 2173 O O . ASP A 1 278 ? -1.377 -12.409 -3.716 1.00 57.12 278 ASP A O 1
ATOM 2177 N N . GLY A 1 279 ? -3.570 -12.539 -4.123 1.00 61.50 279 GLY A N 1
ATOM 2178 C CA . GLY A 1 279 ? -3.986 -12.347 -2.726 1.00 61.50 279 GLY A CA 1
ATOM 2179 C C . GLY A 1 279 ? -4.914 -11.157 -2.481 1.00 61.50 279 GLY A C 1
ATOM 2180 O O . GLY A 1 279 ? -5.430 -11.044 -1.372 1.00 61.50 279 GLY A O 1
ATOM 2181 N N . TRP A 1 280 ? -5.197 -10.341 -3.507 1.00 70.69 280 TRP A N 1
ATOM 2182 C CA . TRP A 1 280 ? -6.071 -9.158 -3.439 1.00 70.69 280 TRP A CA 1
ATOM 2183 C C . TRP A 1 280 ? -5.655 -8.148 -2.356 1.00 70.69 280 TRP A C 1
ATOM 2185 O O . TRP A 1 280 ? -6.510 -7.617 -1.645 1.00 70.69 280 TRP A O 1
ATOM 2195 N N . SER A 1 281 ? -4.353 -7.888 -2.229 1.00 81.75 281 SER A N 1
ATOM 2196 C CA . SER A 1 281 ? -3.830 -6.738 -1.482 1.00 81.75 281 SER A CA 1
ATOM 2197 C C . SER A 1 281 ? -3.839 -5.477 -2.349 1.00 81.75 281 SER A C 1
ATOM 2199 O O . SER A 1 281 ? -3.985 -5.542 -3.579 1.00 81.75 281 SER A O 1
ATOM 2201 N N . TRP A 1 282 ? -3.720 -4.317 -1.706 1.00 87.81 282 TRP A N 1
ATOM 2202 C CA . TRP A 1 282 ? -3.646 -3.034 -2.388 1.00 87.81 282 TRP A CA 1
ATOM 2203 C C . TRP A 1 282 ? -2.545 -2.164 -1.787 1.00 87.81 282 TRP A C 1
ATOM 2205 O O . TRP A 1 282 ? -2.249 -2.278 -0.610 1.00 87.81 282 TRP A O 1
ATOM 2215 N N . GLU A 1 283 ? -1.957 -1.297 -2.603 1.00 90.12 283 GLU A N 1
ATOM 2216 C CA . GLU A 1 283 ? -0.997 -0.280 -2.165 1.00 90.12 283 GLU A CA 1
ATOM 2217 C C . GLU A 1 283 ? -1.396 1.056 -2.807 1.00 90.12 283 GLU A C 1
ATOM 2219 O O . GLU A 1 283 ? -1.686 1.102 -4.008 1.00 90.12 283 GLU A O 1
ATOM 2224 N N . LEU A 1 284 ? -1.400 2.155 -2.052 1.00 87.06 284 LEU A N 1
ATOM 2225 C CA . LEU A 1 284 ? -1.412 3.502 -2.628 1.00 87.06 284 LEU A CA 1
ATOM 2226 C C . LEU A 1 284 ? 0.031 3.917 -2.894 1.00 87.06 284 LEU A C 1
ATOM 2228 O O . LEU A 1 284 ? 0.804 4.110 -1.960 1.00 87.06 284 LEU A O 1
ATOM 2232 N N . VAL A 1 285 ? 0.378 4.077 -4.165 1.00 90.12 285 VAL A N 1
ATOM 2233 C CA . VAL A 1 285 ? 1.754 4.319 -4.601 1.00 90.12 285 VAL A CA 1
ATOM 2234 C C . VAL A 1 285 ? 1.827 5.630 -5.367 1.00 90.12 285 VAL A C 1
ATOM 2236 O O . VAL A 1 285 ? 1.049 5.850 -6.300 1.00 90.12 285 VAL A O 1
ATOM 2239 N N . ASP A 1 286 ? 2.760 6.499 -4.994 1.00 88.75 286 ASP A N 1
ATOM 2240 C CA . ASP A 1 286 ? 2.987 7.752 -5.711 1.00 88.75 286 ASP A CA 1
ATOM 2241 C C . ASP A 1 286 ? 3.792 7.557 -7.014 1.00 88.75 286 ASP A C 1
ATOM 2243 O O . ASP A 1 286 ? 4.241 6.460 -7.369 1.00 88.75 286 ASP A O 1
ATOM 2247 N N . ARG A 1 287 ? 3.979 8.639 -7.772 1.00 84.69 287 ARG A N 1
ATOM 2248 C CA . ARG A 1 287 ? 4.769 8.638 -9.019 1.00 84.69 287 ARG A CA 1
ATOM 2249 C C . ARG A 1 287 ? 6.232 8.194 -8.841 1.00 84.69 287 ARG A C 1
ATOM 2251 O O . ARG A 1 287 ? 6.839 7.671 -9.781 1.00 84.69 287 ARG A O 1
ATOM 2258 N N . ASP A 1 288 ? 6.796 8.408 -7.656 1.00 85.25 288 ASP A N 1
ATOM 2259 C CA . ASP A 1 288 ? 8.176 8.083 -7.300 1.00 85.25 288 ASP A CA 1
ATOM 2260 C C . ASP A 1 288 ? 8.302 6.627 -6.805 1.00 85.25 288 ASP A C 1
ATOM 2262 O O . ASP A 1 288 ? 9.408 6.086 -6.732 1.00 85.25 288 ASP A O 1
ATOM 2266 N N . ARG A 1 289 ? 7.161 5.942 -6.649 1.00 84.19 289 ARG A N 1
ATOM 2267 C CA . ARG A 1 289 ? 6.975 4.597 -6.097 1.00 84.19 289 ARG A CA 1
ATOM 2268 C C . ARG A 1 289 ? 7.139 4.506 -4.579 1.00 84.19 289 ARG A C 1
ATOM 2270 O O . ARG A 1 289 ? 7.442 3.427 -4.069 1.00 84.19 289 ARG A O 1
ATOM 2277 N N . GLU A 1 290 ? 6.912 5.600 -3.859 1.00 88.00 290 GLU A N 1
ATOM 2278 C CA . GLU A 1 290 ? 6.734 5.568 -2.408 1.00 88.00 290 GLU A CA 1
ATOM 2279 C C . GLU A 1 290 ? 5.341 5.007 -2.082 1.00 88.00 290 GLU A C 1
ATOM 2281 O O . GLU A 1 290 ? 4.333 5.452 -2.641 1.00 88.00 290 GLU A O 1
ATOM 2286 N N . VAL A 1 291 ? 5.286 4.005 -1.199 1.00 90.31 291 VAL A N 1
ATOM 2287 C CA . VAL A 1 291 ? 4.022 3.494 -0.655 1.00 90.31 291 VAL A CA 1
ATOM 2288 C C . VAL A 1 291 ? 3.538 4.484 0.397 1.00 90.31 291 VAL A C 1
ATOM 2290 O O . VAL A 1 291 ? 4.280 4.858 1.303 1.00 90.31 291 VAL A O 1
ATOM 2293 N N . LEU A 1 292 ? 2.292 4.921 0.261 1.00 87.19 292 LEU A N 1
ATOM 2294 C CA . LEU A 1 292 ? 1.642 5.869 1.161 1.00 87.19 292 LEU A CA 1
ATOM 2295 C C . LEU A 1 292 ? 0.634 5.194 2.095 1.00 87.19 292 LEU A C 1
ATOM 2297 O O . LEU A 1 292 ? 0.302 5.783 3.120 1.00 87.19 292 LEU A O 1
ATOM 2301 N N . ALA A 1 293 ? 0.135 4.012 1.720 1.00 85.75 293 ALA A N 1
ATOM 2302 C CA . ALA A 1 293 ? -0.782 3.165 2.483 1.00 85.75 293 ALA A CA 1
ATOM 2303 C C . ALA A 1 293 ? -0.814 1.745 1.888 1.00 85.75 293 ALA A C 1
ATOM 2305 O O . ALA A 1 293 ? -0.719 1.620 0.662 1.00 85.75 293 ALA A O 1
ATOM 2306 N N . GLU A 1 294 ? -1.005 0.726 2.729 1.00 85.12 294 GLU A N 1
ATOM 2307 C CA . GLU A 1 294 ? -1.201 -0.690 2.349 1.00 85.12 294 GLU A CA 1
ATOM 2308 C C . GLU A 1 294 ? -2.193 -1.429 3.269 1.00 85.12 294 GLU A C 1
ATOM 2310 O O . GLU A 1 294 ? -2.497 -0.890 4.364 1.00 85.12 294 GLU A O 1
#

Foldseek 3Di:
DDDDPDDDPDDDPDPVRVVVVVVVCVVCVVVDDPDQDPAWDKDWDQDPVRWIKIFIAGRVRDTPDILVDTHPDSVRRVVSVVVCVVCVVVDPPDQCVAKDKDWDADPVRWIWIFIAGSVRHTDKIFPDTHNDPVVNVVLVVLCVVCVVAAADEQPAWAWEWFDDPFIKTFIAGLVRDTLKIFPDGHRDPVRVVVLLVVLLVQLQPEDADDDDQKYWDWDDDQWIKIFIAGNVRDTGMIGPDTDRDPVRNVVSSVSSSVGSNPHYYHYFPFWYWYFRPVPGDTFIATRVGDTSMD

Secondary structure (DSSP, 8-state):
--------SS--SSHHHHHHHHHHHHHHHHH------SS-EEEEEE-TTS-EEEEEE-TTS-EEEE-SS-BSSHHHHHHHHHHHHHHGGGS------S-EEEEEE-TTS-EEEEEE-TTS-EEEE-SS-BSSHHHHHHHHHHHHHTTTPEEEEESS-EEEEEESSSEEEEEE-TTS-EEEEESS-BSSHHHHHHHHHHHHHHHHH-BTTS-SSEEEEEE-SSSBEEEEEETT--EEEE-SSPBSSHHHHHHHHHHHHHHGGGPPEEE-SSEEEEEETTT--EEEEETT--EEE-

Radius of gyration: 33.0 Å; chains: 1; bounding box: 69×61×87 Å